Protein AF-A0A520DXA8-F1 (afdb_monomer)

Solvent-accessible surface area (backbone atoms only — not comparable to full-atom values): 19683 Å² total; per-residue (Å²): 113,74,93,71,62,55,68,47,57,61,62,32,32,69,47,35,51,77,38,30,90,77,49,73,47,80,42,74,51,46,38,84,68,45,47,78,49,44,43,82,36,46,42,43,76,88,37,52,49,44,26,46,75,37,59,48,99,88,68,49,76,76,53,58,47,79,86,42,48,39,71,46,90,67,12,62,47,56,45,50,64,72,65,63,76,82,80,92,38,73,40,75,35,61,49,68,70,49,48,47,25,39,77,72,62,74,22,80,41,34,31,26,36,34,64,89,50,78,44,69,84,44,56,77,70,36,79,38,80,19,64,36,51,48,41,52,26,58,81,68,77,45,80,67,60,54,71,63,46,42,66,74,38,31,30,40,35,32,40,83,64,64,67,68,32,56,46,55,42,42,74,73,36,36,32,78,47,79,35,73,64,90,57,79,91,66,31,62,74,19,30,30,40,38,34,23,62,90,58,72,52,52,72,66,56,56,68,55,24,76,50,39,43,37,37,28,32,59,28,60,44,79,94,30,46,59,52,68,62,30,42,72,61,49,30,45,38,32,51,29,82,77,67,54,94,55,38,61,58,49,34,44,48,49,51,48,41,30,74,63,70,65,36,30,60,76,32,78,58,51,53,72,39,77,76,82,88,62,82,83,34,30,38,35,39,44,29,25,53,58,54,91,67,52,67,58,57,52,50,50,50,35,57,75,62,71,47,56,75,77,44,75,48,77,44,62,51,92,68,32,29,45,33,43,36,30,23,52,76,70,74,64,93,54,56,66,60,53,63,61,64,42,84,59,52,58,42,72,49,69,38,77

Radius of gyration: 24.19 Å; Cα contacts (8 Å, |Δi|>4): 653; chains: 1; bounding box: 68×47×64 Å

Sequence (352 aa):
LKKKVSTSFSRNAEFFKKHADEVLIVSGGFKEFITPVVSQYHIKKENIYANTFVTTGDGKIIDYDHANPLSEEGGKVKLLQHLKLEGELFGIGDGYSDFQLRESGMINKFFAFTENIARESIVAKADHITPSFDEFLYVNDLPRAISYPKNRILCLVIGDVNPATTAILKNDGLSIRQKTSFEEKYVKDVGIIILADGEKLTKEQLKNAVKLKTIGYLGNAKNKIDFDLCTKQGIVVFDDPKNNPRNIDFIPKRVADFMNTGATYLSSNYPNLQLPKIDKSHRLIHIHKNVPGIMAKINTVFAKHDINIVGQFLMTNPEIGYAITDINAEYDKQLFKALKKIEHTIKFRVLY

Mean predicted aligned error: 4.94 Å

Nearest PDB structures (foldseek):
  1sc6-assembly1_D  TM=9.008E-01  e=1.199E-15  Escherichia coli
  1yba-assembly1_C  TM=9.001E-01  e=2.054E-15  Escherichia coli
  3kd3-assembly2_B  TM=8.552E-01  e=3.032E-08  Francisella tularensis subsp. tularensis
  3k5p-assembly1_A  TM=3.154E-01  e=8.892E-16  Brucella abortus 2308
  1sc6-assembly1_C  TM=3.126E-01  e=1.236E-14  Escherichia coli

Structure (mmCIF, N/CA/C/O backbone):
data_AF-A0A520DXA8-F1
#
_entry.id   AF-A0A520DXA8-F1
#
loop_
_atom_site.group_PDB
_atom_site.id
_atom_site.type_symbol
_atom_site.label_atom_id
_atom_site.label_alt_id
_atom_site.label_comp_id
_atom_site.label_asym_id
_atom_site.label_entity_id
_atom_site.label_seq_id
_atom_site.pdbx_PDB_ins_code
_atom_site.Cartn_x
_atom_site.Cartn_y
_atom_site.Cartn_z
_atom_site.occupancy
_atom_site.B_iso_or_equiv
_atom_site.auth_seq_id
_atom_site.auth_comp_id
_atom_site.auth_asym_id
_atom_site.auth_atom_id
_atom_site.pdbx_PDB_model_num
ATOM 1 N N . LEU A 1 1 ? 25.414 0.662 -6.797 1.00 68.50 1 LEU A N 1
ATOM 2 C CA . LEU A 1 1 ? 24.028 0.649 -7.330 1.00 68.50 1 LEU A CA 1
ATOM 3 C C . LEU A 1 1 ? 23.082 -0.296 -6.584 1.00 68.50 1 LEU A C 1
ATOM 5 O O . LEU A 1 1 ? 21.967 0.119 -6.324 1.00 68.50 1 LEU A O 1
ATOM 9 N N . LYS A 1 2 ? 23.505 -1.499 -6.158 1.00 69.25 2 LYS A N 1
ATOM 10 C CA . LYS A 1 2 ? 22.630 -2.493 -5.489 1.00 69.25 2 LYS A CA 1
ATOM 11 C C . LYS A 1 2 ? 21.755 -1.962 -4.335 1.00 69.25 2 LYS A C 1
ATOM 13 O O . LYS A 1 2 ? 20.601 -2.344 -4.238 1.00 69.25 2 LYS A O 1
ATOM 18 N N . LYS A 1 3 ? 22.263 -1.048 -3.497 1.00 74.44 3 LYS A N 1
ATOM 19 C CA . LYS A 1 3 ? 21.505 -0.440 -2.378 1.00 74.44 3 LYS A CA 1
ATOM 20 C C . LYS A 1 3 ? 20.541 0.692 -2.784 1.00 74.44 3 LYS A C 1
ATOM 22 O O . LYS A 1 3 ? 19.918 1.282 -1.914 1.00 74.44 3 LYS A O 1
ATOM 27 N N . LYS A 1 4 ? 20.474 1.047 -4.070 1.00 83.00 4 LYS A N 1
ATOM 28 C CA . LYS A 1 4 ? 19.665 2.160 -4.602 1.00 83.00 4 LYS A CA 1
ATOM 29 C C . LYS A 1 4 ? 18.492 1.684 -5.468 1.00 83.00 4 LYS A C 1
ATOM 31 O O . LYS A 1 4 ? 17.908 2.487 -6.185 1.00 83.00 4 LYS A O 1
ATOM 36 N N . VAL A 1 5 ? 18.181 0.388 -5.453 1.00 89.44 5 VAL A N 1
ATOM 37 C CA . VAL A 1 5 ? 17.002 -0.133 -6.152 1.00 89.44 5 VAL A CA 1
ATOM 38 C C . VAL A 1 5 ? 15.760 0.299 -5.384 1.00 89.44 5 VAL A C 1
ATOM 40 O O . VAL A 1 5 ? 15.726 0.195 -4.158 1.00 89.44 5 VAL A O 1
ATOM 43 N N . SER A 1 6 ? 14.750 0.770 -6.109 1.00 92.31 6 SER A N 1
ATOM 44 C CA . SER A 1 6 ? 13.460 1.140 -5.539 1.00 92.31 6 SER A CA 1
ATOM 45 C C . SER A 1 6 ? 12.872 0.012 -4.692 1.00 92.31 6 SER A C 1
ATOM 47 O O . SER A 1 6 ? 12.980 -1.180 -5.011 1.00 92.31 6 SER A O 1
ATOM 49 N N . THR A 1 7 ? 12.250 0.395 -3.584 1.00 92.25 7 THR A N 1
ATOM 50 C CA . THR A 1 7 ? 11.721 -0.538 -2.589 1.00 92.25 7 THR A CA 1
ATOM 51 C C . THR A 1 7 ? 10.556 -1.344 -3.147 1.00 92.25 7 THR A C 1
ATOM 53 O O . THR A 1 7 ? 10.488 -2.554 -2.924 1.00 92.25 7 THR A O 1
ATOM 56 N N . SER A 1 8 ? 9.677 -0.705 -3.925 1.00 94.62 8 SER A N 1
ATOM 57 C CA . SER A 1 8 ? 8.547 -1.379 -4.569 1.00 94.62 8 SER A CA 1
ATOM 58 C C . SER A 1 8 ? 9.001 -2.373 -5.641 1.00 94.62 8 SER A C 1
ATOM 60 O O . SER A 1 8 ? 8.464 -3.475 -5.716 1.00 94.62 8 SER A O 1
ATOM 62 N N . PHE A 1 9 ? 10.041 -2.035 -6.409 1.00 94.31 9 PHE A N 1
ATOM 63 C CA . PHE A 1 9 ? 10.654 -2.938 -7.382 1.00 94.31 9 PHE A CA 1
ATOM 64 C C . PHE A 1 9 ? 11.226 -4.164 -6.665 1.00 94.31 9 PHE A C 1
ATOM 66 O O . PHE A 1 9 ? 10.886 -5.298 -6.984 1.00 94.31 9 PHE A O 1
ATOM 73 N N . SER A 1 10 ? 12.020 -3.935 -5.614 1.00 93.62 10 SER A N 1
ATOM 74 C CA . SER A 1 10 ? 12.656 -5.018 -4.858 1.00 93.62 10 SER A CA 1
ATOM 75 C C . SER A 1 10 ? 11.645 -5.968 -4.216 1.00 93.62 10 SER A C 1
ATOM 77 O O . SER A 1 10 ? 11.838 -7.180 -4.222 1.00 93.62 10 SER A O 1
ATOM 79 N N . ARG A 1 11 ? 10.551 -5.424 -3.673 1.00 92.56 11 ARG A N 1
ATOM 80 C CA . ARG A 1 11 ? 9.489 -6.202 -3.026 1.00 92.56 11 ARG A CA 1
ATOM 81 C C . ARG A 1 11 ? 8.715 -7.088 -4.009 1.00 92.56 11 ARG A C 1
ATOM 83 O O . ARG A 1 11 ? 8.206 -8.124 -3.598 1.00 92.56 11 ARG A O 1
ATOM 90 N N . ASN A 1 12 ? 8.652 -6.720 -5.288 1.00 94.94 12 ASN A N 1
ATOM 91 C CA . ASN A 1 12 ? 7.945 -7.472 -6.329 1.00 94.94 12 ASN A CA 1
ATOM 92 C C . ASN A 1 12 ? 8.871 -8.421 -7.121 1.00 94.94 12 ASN A C 1
ATOM 94 O O . ASN A 1 12 ? 8.592 -8.736 -8.272 1.00 94.94 12 ASN A O 1
ATOM 98 N N . ALA A 1 13 ? 9.949 -8.932 -6.516 1.00 94.00 13 ALA A N 1
ATOM 99 C CA . ALA A 1 13 ? 10.870 -9.881 -7.159 1.00 94.00 13 ALA A CA 1
ATOM 100 C C . ALA A 1 13 ? 10.170 -11.115 -7.772 1.00 94.00 13 ALA A C 1
ATOM 102 O O . ALA A 1 13 ? 10.514 -11.546 -8.871 1.00 94.00 13 ALA A O 1
ATOM 103 N N . GLU A 1 14 ? 9.152 -11.660 -7.096 1.00 92.12 14 GLU A N 1
ATOM 104 C CA . GLU A 1 14 ? 8.382 -12.806 -7.602 1.00 92.12 14 GLU A CA 1
ATOM 105 C C . GLU A 1 14 ? 7.543 -12.471 -8.846 1.00 92.12 14 GLU A C 1
ATOM 107 O O . GLU A 1 14 ? 7.308 -13.355 -9.667 1.00 92.12 14 GLU A O 1
ATOM 112 N N . PHE A 1 15 ? 7.124 -11.211 -9.027 1.00 95.00 15 PHE A N 1
ATOM 113 C CA . PHE A 1 15 ? 6.479 -10.778 -10.271 1.00 95.00 15 PHE A CA 1
ATOM 114 C C . PHE A 1 15 ? 7.464 -10.909 -11.436 1.00 95.00 15 PHE A C 1
ATOM 116 O O . PHE A 1 15 ? 7.182 -11.600 -12.409 1.00 95.00 15 PHE A O 1
ATOM 123 N N . PHE A 1 16 ? 8.664 -10.343 -11.296 1.00 95.81 16 PHE A N 1
ATOM 124 C CA . PHE A 1 16 ? 9.694 -10.410 -12.336 1.00 95.81 16 PHE A CA 1
ATOM 125 C C . PHE A 1 16 ? 10.123 -11.839 -12.655 1.00 95.81 16 PHE A C 1
ATOM 127 O O . PHE A 1 16 ? 10.369 -12.164 -13.809 1.00 95.81 16 PHE A O 1
ATOM 134 N N . LYS A 1 17 ? 10.148 -12.719 -11.651 1.00 94.69 17 LYS A N 1
ATOM 135 C CA . LYS A 1 17 ? 10.413 -14.144 -11.852 1.00 94.69 17 LYS A CA 1
ATOM 136 C C . LYS A 1 17 ? 9.354 -14.832 -12.715 1.00 94.69 17 LYS A C 1
ATOM 138 O O . LYS A 1 17 ? 9.708 -15.645 -13.562 1.00 94.69 17 LYS A O 1
ATOM 143 N N . LYS A 1 18 ? 8.071 -14.536 -12.485 1.00 94.12 18 LYS A N 1
ATOM 144 C CA . LYS A 1 18 ? 6.950 -15.126 -13.237 1.00 94.12 18 LYS A CA 1
ATOM 145 C C . LYS A 1 18 ? 6.810 -14.541 -14.642 1.00 94.12 18 LYS A C 1
ATOM 147 O O . LYS A 1 18 ? 6.418 -15.265 -15.544 1.00 94.12 18 LYS A O 1
ATOM 152 N N . HIS A 1 19 ? 7.170 -13.272 -14.810 1.00 94.25 19 HIS A N 1
ATOM 153 C CA . HIS A 1 19 ? 7.062 -12.515 -16.059 1.00 94.25 19 HIS A CA 1
ATOM 154 C C . HIS A 1 19 ? 8.438 -12.258 -16.696 1.00 94.25 19 HIS A C 1
ATOM 156 O O . HIS A 1 19 ? 8.657 -11.238 -17.344 1.00 94.25 19 HIS A O 1
ATOM 162 N N . ALA A 1 20 ? 9.401 -13.162 -16.490 1.00 92.31 20 ALA A N 1
ATOM 163 C CA . ALA A 1 20 ? 10.795 -12.941 -16.881 1.00 92.31 20 ALA A CA 1
ATOM 164 C C . ALA A 1 20 ? 10.978 -12.750 -18.398 1.00 92.31 20 ALA A C 1
ATOM 166 O O . ALA A 1 20 ? 11.933 -12.099 -18.816 1.00 92.31 20 ALA A O 1
ATOM 167 N N . ASP A 1 21 ? 10.064 -13.305 -19.198 1.00 92.50 21 ASP A N 1
ATOM 168 C CA . ASP A 1 21 ? 10.011 -13.179 -20.660 1.00 92.50 21 ASP A CA 1
ATOM 169 C C . ASP A 1 21 ? 9.326 -11.894 -21.149 1.00 92.50 21 ASP A C 1
ATOM 171 O O . ASP A 1 21 ? 9.543 -11.475 -22.280 1.00 92.50 21 ASP A O 1
ATOM 175 N N . GLU A 1 22 ? 8.539 -11.242 -20.295 1.00 93.06 22 GLU A N 1
ATOM 176 C CA . GLU A 1 22 ? 7.716 -10.075 -20.645 1.00 93.06 22 GLU A CA 1
ATOM 177 C C . GLU A 1 22 ? 8.357 -8.752 -20.194 1.00 93.06 22 GLU A C 1
ATOM 179 O O . GLU A 1 22 ? 7.902 -7.670 -20.562 1.00 93.06 22 GLU A O 1
ATOM 184 N N . VAL A 1 23 ? 9.414 -8.815 -19.377 1.00 95.38 23 VAL A N 1
ATOM 185 C CA . VAL A 1 23 ? 10.054 -7.634 -18.789 1.00 95.38 23 VAL A CA 1
ATOM 186 C C . VAL A 1 23 ? 11.400 -7.356 -19.443 1.00 95.38 23 VAL A C 1
ATOM 188 O O . VAL A 1 23 ? 12.336 -8.150 -19.340 1.00 95.38 23 VAL A O 1
ATOM 191 N N . LEU A 1 24 ? 11.511 -6.168 -20.038 1.00 96.19 24 LEU A N 1
ATOM 192 C CA . LEU A 1 24 ? 12.734 -5.646 -20.641 1.00 96.19 24 LEU A CA 1
ATOM 193 C C . LEU A 1 24 ? 13.304 -4.493 -19.809 1.00 96.19 24 LEU A C 1
ATOM 195 O O . LEU A 1 24 ? 12.573 -3.622 -19.339 1.00 96.19 24 LEU A O 1
ATOM 199 N N . ILE A 1 25 ? 14.629 -4.453 -19.666 1.00 96.88 25 ILE A N 1
ATOM 200 C CA . ILE A 1 25 ? 15.351 -3.320 -19.082 1.00 96.88 25 ILE A CA 1
ATOM 201 C C . ILE A 1 25 ? 16.077 -2.593 -20.204 1.00 96.88 25 ILE A C 1
ATOM 203 O O . ILE A 1 25 ? 17.001 -3.143 -20.796 1.00 96.88 25 ILE A O 1
ATOM 207 N N . VAL A 1 26 ? 15.684 -1.347 -20.464 1.00 96.88 26 VAL A N 1
ATOM 208 C CA . VAL A 1 26 ? 16.279 -0.499 -21.504 1.00 96.88 26 VAL A CA 1
ATOM 209 C C . VAL A 1 26 ? 16.865 0.754 -20.863 1.00 96.88 26 VAL A C 1
ATOM 211 O O . VAL A 1 26 ? 16.148 1.550 -20.258 1.00 96.88 26 VAL A O 1
ATOM 214 N N . SER A 1 27 ? 18.177 0.953 -20.978 1.00 95.44 27 SER A N 1
ATOM 215 C CA . SER A 1 27 ? 18.875 2.036 -20.276 1.00 95.44 27 SER A CA 1
ATOM 216 C C . SER A 1 27 ? 20.017 2.625 -21.094 1.00 95.44 27 SER A C 1
ATOM 218 O O . SER A 1 27 ? 20.761 1.894 -21.725 1.00 95.44 27 SER A O 1
ATOM 220 N N . GLY A 1 28 ? 20.220 3.943 -21.007 1.00 93.50 28 GLY A N 1
ATOM 221 C CA . GLY A 1 28 ? 21.436 4.591 -21.526 1.00 93.50 28 GLY A CA 1
ATOM 222 C C . GLY A 1 28 ? 22.674 4.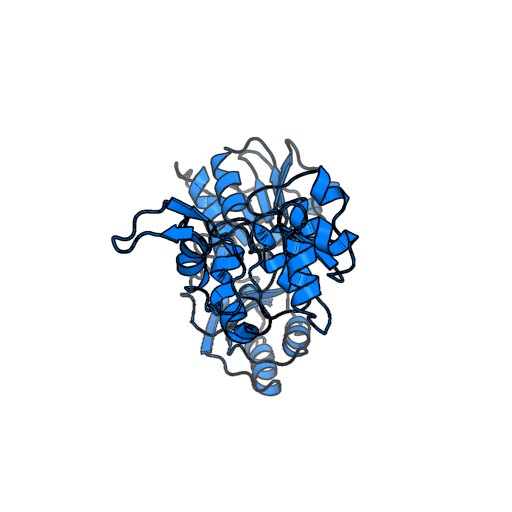383 -20.637 1.00 93.50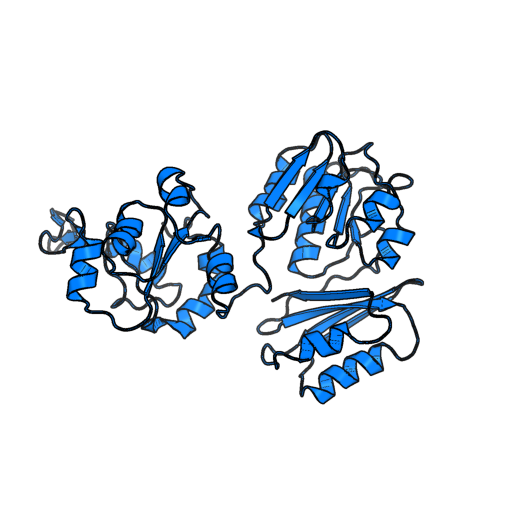 28 GLY A C 1
ATOM 223 O O . GLY A 1 28 ? 23.748 4.890 -20.943 1.00 93.50 28 GLY A O 1
ATOM 224 N N . GLY A 1 29 ? 22.537 3.682 -19.505 1.00 94.19 29 GLY A N 1
ATOM 225 C CA . GLY A 1 29 ? 23.668 3.283 -18.665 1.00 94.19 29 GLY A CA 1
ATOM 226 C C . GLY A 1 29 ? 24.452 2.105 -19.251 1.00 94.19 29 GLY A C 1
ATOM 227 O O . GLY A 1 29 ? 24.224 1.704 -20.386 1.00 94.19 29 GLY A O 1
ATOM 228 N N . PHE A 1 30 ? 25.349 1.521 -18.451 1.00 95.62 30 PHE A N 1
ATOM 229 C CA . PHE A 1 30 ? 26.218 0.418 -18.883 1.00 95.62 30 PHE A CA 1
ATOM 230 C C . PHE A 1 30 ? 25.774 -0.944 -18.339 1.00 95.62 30 PHE A C 1
ATOM 232 O O . PHE A 1 30 ? 25.434 -1.087 -17.155 1.00 95.62 30 PHE A O 1
ATOM 239 N N . LYS A 1 31 ? 25.804 -1.961 -19.201 1.00 95.25 31 LYS A N 1
ATOM 240 C CA . LYS A 1 31 ? 25.333 -3.324 -18.945 1.00 95.25 31 LYS A CA 1
ATOM 241 C C . LYS A 1 31 ? 26.097 -3.984 -17.800 1.00 95.25 31 LYS A C 1
ATOM 243 O O . LYS A 1 31 ? 25.486 -4.687 -16.995 1.00 95.25 31 LYS A O 1
ATOM 248 N N . GLU A 1 32 ? 27.384 -3.698 -17.661 1.00 93.69 32 GLU A N 1
ATOM 249 C CA . GLU A 1 32 ? 28.290 -4.177 -16.612 1.00 93.69 32 GLU A CA 1
ATOM 250 C C . GLU A 1 32 ? 27.859 -3.704 -15.219 1.00 93.69 32 GLU A C 1
ATOM 252 O O . GLU A 1 32 ? 28.030 -4.417 -14.230 1.00 93.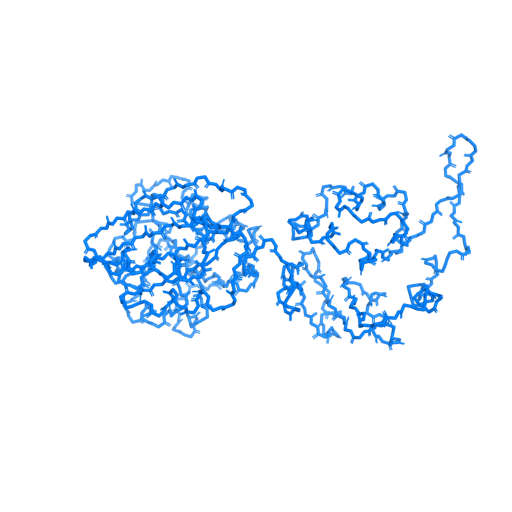69 32 GLU A O 1
ATOM 257 N N . PHE A 1 33 ? 27.237 -2.526 -15.131 1.00 93.38 33 PHE A N 1
ATOM 258 C CA . PHE A 1 33 ? 26.714 -1.989 -13.876 1.00 93.38 33 PHE A CA 1
ATOM 259 C C . PHE A 1 33 ? 25.265 -2.397 -13.608 1.00 93.38 33 PHE A C 1
ATOM 261 O O . PHE A 1 33 ? 24.888 -2.592 -12.450 1.00 93.38 33 PHE A O 1
ATOM 268 N N . ILE A 1 34 ? 24.452 -2.524 -14.658 1.00 94.50 34 ILE A N 1
ATOM 269 C CA . ILE A 1 34 ? 23.019 -2.824 -14.548 1.00 94.50 34 ILE A CA 1
ATOM 270 C C . ILE A 1 34 ? 22.791 -4.314 -14.297 1.00 94.50 34 ILE A C 1
ATOM 272 O O . ILE A 1 34 ? 22.045 -4.679 -13.388 1.00 94.50 34 ILE A O 1
ATOM 276 N N . THR A 1 35 ? 23.467 -5.185 -15.049 1.00 94.69 35 THR A N 1
ATOM 277 C CA . THR A 1 35 ? 23.244 -6.638 -15.009 1.00 94.69 35 THR A CA 1
ATOM 278 C C . THR A 1 35 ? 23.382 -7.215 -13.599 1.00 94.69 35 THR A C 1
ATOM 280 O O . THR A 1 35 ? 22.448 -7.889 -13.157 1.00 94.69 35 THR A O 1
ATOM 283 N N . PRO A 1 36 ? 24.442 -6.914 -12.817 1.00 93.81 36 PRO A N 1
ATOM 284 C CA . PRO A 1 36 ? 24.573 -7.437 -11.455 1.00 93.81 36 PRO A CA 1
ATOM 285 C C . PRO A 1 36 ? 23.505 -6.922 -10.479 1.00 93.81 36 PRO A C 1
ATOM 287 O O . PRO A 1 36 ? 23.363 -7.476 -9.389 1.00 93.81 36 PRO A O 1
ATOM 290 N N . VAL A 1 37 ? 22.809 -5.833 -10.822 1.00 93.31 37 VAL A N 1
ATOM 291 C CA . VAL A 1 37 ? 21.756 -5.224 -10.000 1.00 93.31 37 VAL A CA 1
ATOM 292 C C . VAL A 1 37 ? 20.397 -5.826 -10.319 1.00 93.31 37 VAL A C 1
ATOM 294 O O . VAL A 1 37 ? 19.647 -6.093 -9.390 1.00 93.31 37 VAL A O 1
ATOM 297 N N . VAL A 1 38 ? 20.066 -6.046 -11.593 1.00 93.12 38 VAL A N 1
ATOM 298 C CA . VAL A 1 38 ? 18.728 -6.531 -11.978 1.00 93.12 38 VAL A CA 1
ATOM 299 C C . VAL A 1 38 ? 18.625 -8.057 -12.021 1.00 93.12 38 VAL A C 1
ATOM 301 O O . VAL A 1 38 ? 17.550 -8.596 -11.781 1.00 93.12 38 VAL A O 1
ATOM 304 N N . SER A 1 39 ? 19.743 -8.769 -12.217 1.00 92.19 39 SER A N 1
ATOM 305 C CA . SER A 1 39 ? 19.748 -10.245 -12.270 1.00 92.19 39 SER A CA 1
ATOM 306 C C . SER A 1 39 ? 19.286 -10.892 -10.958 1.00 92.19 39 SER A C 1
ATOM 308 O O . SER A 1 39 ? 18.719 -11.979 -10.973 1.00 92.19 39 SER A O 1
ATOM 310 N N . GLN A 1 40 ? 19.490 -10.225 -9.814 1.00 92.19 40 GLN A N 1
ATOM 311 C CA . GLN A 1 40 ? 19.001 -10.710 -8.512 1.00 92.19 40 GLN A CA 1
ATOM 312 C C . GLN A 1 40 ? 17.463 -10.718 -8.412 1.00 92.19 40 GLN A C 1
ATOM 314 O O . GLN A 1 40 ? 16.920 -11.345 -7.512 1.00 92.19 40 GLN A O 1
ATOM 319 N N . TYR A 1 41 ? 16.773 -10.037 -9.333 1.00 93.38 41 TYR A N 1
ATOM 320 C CA . TYR A 1 41 ? 15.315 -10.010 -9.451 1.00 93.38 41 TYR A CA 1
ATOM 321 C C . TYR A 1 41 ? 14.827 -10.845 -10.639 1.00 93.38 41 TYR A C 1
ATOM 323 O O . TYR A 1 41 ? 13.757 -10.587 -11.171 1.00 93.38 41 TYR A O 1
ATOM 331 N N . HIS A 1 42 ? 15.616 -11.833 -11.074 1.00 94.12 42 HIS A N 1
ATOM 332 C CA . HIS A 1 42 ? 15.244 -12.796 -12.118 1.00 94.12 42 HIS A CA 1
ATOM 333 C C . HIS A 1 42 ? 15.018 -12.207 -13.521 1.00 94.12 42 HIS A C 1
ATOM 335 O O . HIS A 1 42 ? 14.502 -12.898 -14.396 1.00 94.12 42 HIS A O 1
ATOM 341 N N . ILE A 1 43 ? 15.466 -10.972 -13.770 1.00 95.19 43 ILE A N 1
ATOM 342 C CA . ILE A 1 43 ? 15.511 -10.406 -15.121 1.00 95.19 43 ILE A CA 1
ATOM 343 C C . ILE A 1 43 ? 16.583 -11.136 -15.936 1.00 95.19 43 ILE A C 1
ATOM 345 O O . ILE A 1 43 ? 17.749 -11.197 -15.530 1.00 95.19 43 ILE A O 1
ATOM 349 N N . LYS A 1 44 ? 16.185 -11.676 -17.090 1.00 95.31 44 LYS A N 1
ATOM 350 C CA . LYS A 1 44 ? 17.061 -12.409 -18.010 1.00 95.31 44 LYS A CA 1
ATOM 351 C C . LYS A 1 44 ? 18.117 -11.490 -18.626 1.00 95.31 44 LYS A C 1
ATOM 353 O O . LYS A 1 44 ? 17.831 -10.335 -18.929 1.00 95.31 44 LYS A O 1
ATOM 358 N N . LYS A 1 45 ? 19.344 -11.982 -18.832 1.00 95.12 45 LYS A N 1
ATOM 359 C CA . LYS A 1 45 ? 20.465 -11.155 -19.335 1.00 95.12 45 LYS A CA 1
ATOM 360 C C . LYS A 1 45 ? 20.246 -10.682 -20.774 1.00 95.12 45 LYS A C 1
ATOM 362 O O . LYS A 1 45 ? 20.722 -9.609 -21.152 1.00 95.12 45 LYS A O 1
ATOM 367 N N . GLU A 1 46 ? 19.552 -11.496 -21.555 1.00 94.88 46 GLU A N 1
ATOM 368 C CA . GLU A 1 46 ? 19.090 -11.228 -22.912 1.00 94.88 46 GLU A CA 1
ATOM 369 C C . GLU A 1 46 ? 18.054 -10.095 -22.964 1.00 94.88 46 GLU A C 1
ATOM 371 O O . GLU A 1 46 ? 18.048 -9.336 -23.926 1.00 94.88 46 GLU A O 1
ATOM 376 N N . ASN A 1 47 ? 17.296 -9.883 -21.884 1.00 95.81 47 ASN A N 1
ATOM 377 C CA . ASN A 1 47 ? 16.287 -8.824 -21.774 1.00 95.81 47 ASN A CA 1
ATOM 378 C C . ASN A 1 47 ? 16.856 -7.507 -21.212 1.00 95.81 47 ASN A C 1
ATOM 380 O O . ASN A 1 47 ? 16.110 -6.573 -20.912 1.00 95.81 47 ASN A O 1
ATOM 384 N N . ILE A 1 48 ? 18.181 -7.420 -21.041 1.00 96.75 48 ILE A N 1
ATOM 385 C CA . ILE A 1 48 ? 18.880 -6.221 -20.567 1.00 96.75 48 ILE A CA 1
ATOM 386 C C . ILE A 1 48 ? 19.600 -5.565 -21.743 1.00 96.75 48 ILE A C 1
ATOM 388 O O . ILE A 1 48 ? 20.655 -6.033 -22.192 1.00 96.75 48 ILE A O 1
ATOM 392 N N . TYR A 1 49 ? 19.060 -4.431 -22.173 1.00 97.25 49 TYR A N 1
ATOM 393 C CA . TYR A 1 49 ? 19.602 -3.573 -23.215 1.00 97.25 49 TYR A CA 1
ATOM 394 C C . TYR A 1 49 ? 20.201 -2.312 -22.590 1.00 97.25 49 TYR A C 1
ATOM 396 O O . TYR A 1 49 ? 19.509 -1.499 -21.970 1.00 97.25 49 TYR A O 1
ATOM 404 N N . ALA A 1 50 ? 21.515 -2.174 -22.730 1.00 97.31 50 ALA A N 1
ATOM 405 C CA . ALA A 1 50 ? 22.283 -1.044 -22.227 1.00 97.31 50 ALA A CA 1
ATOM 406 C C . ALA A 1 50 ? 23.573 -0.879 -23.043 1.00 97.31 50 ALA A C 1
ATOM 408 O O . ALA A 1 50 ? 23.935 -1.784 -23.801 1.00 97.31 50 ALA A O 1
ATOM 409 N N . ASN A 1 51 ? 24.274 0.241 -22.863 1.00 97.19 51 ASN A N 1
ATOM 410 C CA . ASN A 1 51 ? 25.613 0.441 -23.422 1.00 97.19 51 ASN A CA 1
ATOM 411 C C . ASN A 1 51 ? 26.599 -0.583 -22.841 1.00 97.19 51 ASN A C 1
ATOM 413 O O . ASN A 1 51 ? 26.374 -1.120 -21.759 1.00 97.19 51 ASN A O 1
ATOM 417 N N . THR A 1 52 ? 27.678 -0.886 -23.557 1.00 95.81 52 THR A N 1
ATOM 418 C CA . THR A 1 52 ? 28.702 -1.862 -23.134 1.00 95.81 52 THR A CA 1
ATOM 419 C C . THR A 1 52 ? 30.081 -1.234 -23.305 1.00 95.81 52 THR A C 1
ATOM 421 O O . THR A 1 52 ? 30.289 -0.459 -24.240 1.00 95.81 52 THR A O 1
ATOM 424 N N . PHE A 1 53 ? 31.005 -1.520 -22.390 1.00 96.00 53 PHE A N 1
ATOM 425 C CA . PHE A 1 53 ? 32.377 -1.029 -22.479 1.00 96.00 53 PHE A CA 1
ATOM 426 C C . PHE A 1 53 ? 33.205 -1.857 -23.464 1.00 96.00 53 PHE A C 1
ATOM 428 O O . PHE A 1 53 ? 33.051 -3.071 -23.573 1.00 96.00 53 PHE A O 1
ATOM 435 N N . VAL A 1 54 ? 34.155 -1.200 -24.124 1.00 94.44 54 VAL A N 1
ATOM 436 C CA . VAL A 1 54 ? 35.254 -1.861 -24.828 1.00 94.44 54 VAL A CA 1
ATOM 437 C C . VAL A 1 54 ? 36.427 -1.953 -23.860 1.00 94.44 54 VAL A C 1
ATOM 439 O O . VAL A 1 54 ? 36.897 -0.939 -23.332 1.00 94.44 54 VAL A O 1
ATOM 442 N N . THR A 1 55 ? 36.897 -3.174 -23.613 1.00 92.94 55 THR A N 1
ATOM 443 C CA . THR A 1 55 ? 38.001 -3.447 -22.687 1.00 92.94 55 THR A CA 1
ATOM 444 C C . THR A 1 55 ? 39.194 -4.068 -23.396 1.00 92.94 55 THR A C 1
ATOM 446 O O . THR A 1 55 ? 39.041 -4.851 -24.331 1.00 92.94 55 THR A O 1
ATOM 449 N N . THR A 1 56 ? 40.391 -3.781 -22.903 1.00 92.06 56 THR A N 1
ATOM 450 C CA . THR A 1 56 ? 41.609 -4.522 -23.252 1.00 92.06 56 THR A CA 1
ATOM 451 C C . THR A 1 56 ? 41.612 -5.914 -22.605 1.00 92.06 56 THR A C 1
ATOM 453 O O . THR A 1 56 ? 40.810 -6.204 -21.717 1.00 92.06 56 THR A O 1
ATOM 456 N N . GLY A 1 57 ? 42.519 -6.800 -23.038 1.00 87.19 57 GLY A N 1
ATOM 457 C CA . GLY A 1 57 ? 42.602 -8.184 -22.537 1.00 87.19 57 GLY A CA 1
ATOM 458 C C . GLY A 1 57 ? 42.905 -8.322 -21.035 1.00 87.19 57 GLY A C 1
ATOM 459 O O . GLY A 1 57 ? 42.626 -9.364 -20.453 1.00 87.19 57 GLY A O 1
ATOM 460 N N . ASP A 1 58 ? 43.428 -7.272 -20.398 1.00 89.75 58 ASP A N 1
ATOM 461 C CA . ASP A 1 58 ? 43.654 -7.152 -18.950 1.00 89.75 58 ASP A CA 1
ATOM 462 C C . ASP A 1 58 ? 42.465 -6.517 -18.192 1.00 89.75 58 ASP A C 1
ATOM 464 O O . ASP A 1 58 ? 42.545 -6.291 -16.986 1.00 89.75 58 ASP A O 1
ATOM 468 N N . GLY A 1 59 ? 41.348 -6.241 -18.875 1.00 87.31 59 GLY A N 1
ATOM 469 C CA . GLY A 1 59 ? 40.108 -5.740 -18.274 1.00 87.31 59 GLY A CA 1
ATOM 470 C C . GLY A 1 59 ? 40.039 -4.222 -18.082 1.00 87.31 59 GLY A C 1
ATOM 471 O O . GLY A 1 59 ? 39.098 -3.733 -17.452 1.00 87.31 59 GLY A O 1
ATOM 472 N N . LYS A 1 60 ? 40.996 -3.449 -18.616 1.00 92.44 60 LYS A N 1
ATOM 473 C CA . LYS A 1 60 ? 40.948 -1.981 -18.570 1.00 92.44 60 LYS A CA 1
ATOM 474 C C . LYS A 1 60 ? 39.945 -1.445 -19.595 1.00 92.44 60 LYS A C 1
ATOM 476 O O . LYS A 1 60 ? 39.992 -1.798 -20.770 1.00 92.44 60 LYS A O 1
ATOM 481 N N . ILE A 1 61 ? 39.047 -0.566 -19.150 1.00 94.81 61 ILE A N 1
ATOM 482 C CA . ILE A 1 61 ? 38.084 0.128 -20.017 1.00 94.81 61 ILE A CA 1
ATOM 483 C C . ILE A 1 61 ? 38.838 1.156 -20.865 1.00 94.81 61 ILE A C 1
ATOM 485 O O . ILE A 1 61 ? 39.545 2.003 -20.312 1.00 94.81 61 ILE A O 1
ATOM 489 N N . ILE A 1 62 ? 38.686 1.078 -22.186 1.00 95.31 62 ILE A N 1
ATOM 490 C CA . ILE A 1 62 ? 39.334 1.989 -23.141 1.00 95.31 62 ILE A CA 1
ATOM 491 C C . ILE A 1 62 ? 38.344 2.782 -23.992 1.00 95.31 62 ILE A C 1
ATOM 493 O O . ILE A 1 62 ? 38.693 3.871 -24.434 1.00 95.31 62 ILE A O 1
ATOM 497 N N . ASP A 1 63 ? 37.129 2.271 -24.192 1.00 95.94 63 ASP A N 1
ATOM 498 C CA . ASP A 1 63 ? 36.065 2.945 -24.944 1.00 95.94 63 ASP A CA 1
ATOM 499 C C . ASP A 1 63 ? 34.692 2.327 -24.593 1.00 95.94 63 ASP A C 1
ATOM 501 O O . ASP A 1 63 ? 34.575 1.548 -23.639 1.00 95.94 63 ASP A O 1
ATOM 505 N N . TYR A 1 64 ? 33.652 2.644 -25.358 1.00 94.62 64 TYR A N 1
ATOM 506 C CA . TYR A 1 64 ? 32.348 1.984 -25.348 1.00 94.62 64 TYR A CA 1
ATOM 507 C C . TYR A 1 64 ? 31.896 1.612 -26.766 1.00 94.62 64 TYR A C 1
ATOM 509 O O . TYR A 1 64 ? 32.458 2.067 -27.757 1.00 94.62 64 TYR A O 1
ATOM 517 N N . ASP A 1 65 ? 30.903 0.731 -26.867 1.00 94.31 65 ASP A N 1
ATOM 518 C CA . ASP A 1 65 ? 30.364 0.286 -28.154 1.00 94.31 65 ASP A CA 1
ATOM 519 C C . ASP A 1 65 ? 29.534 1.391 -28.831 1.00 94.31 65 ASP A C 1
ATOM 521 O O . ASP A 1 65 ? 28.368 1.598 -28.492 1.00 94.31 65 ASP A O 1
ATOM 525 N N . HIS A 1 66 ? 30.141 2.084 -29.800 1.00 94.12 66 HIS A N 1
ATOM 526 C CA . HIS A 1 66 ? 29.503 3.142 -30.596 1.00 94.12 66 HIS A CA 1
ATOM 527 C C . HIS A 1 66 ? 28.456 2.625 -31.591 1.00 94.12 66 HIS A C 1
ATOM 529 O O . HIS A 1 66 ? 27.685 3.421 -32.115 1.00 94.12 66 HIS A O 1
ATOM 535 N N . ALA A 1 67 ? 28.411 1.317 -31.880 1.00 93.56 67 ALA A N 1
ATOM 536 C CA . ALA A 1 67 ? 27.382 0.745 -32.753 1.00 93.56 67 ALA A CA 1
ATOM 537 C C . ALA A 1 67 ? 26.062 0.480 -32.008 1.00 93.56 67 ALA A C 1
ATOM 539 O O . ALA A 1 67 ? 25.037 0.184 -32.630 1.00 93.56 67 ALA A O 1
ATOM 540 N N . ASN A 1 68 ? 26.069 0.576 -30.677 1.00 94.50 68 ASN A N 1
ATOM 541 C CA . ASN A 1 68 ? 24.883 0.381 -29.866 1.00 94.50 68 ASN A CA 1
ATOM 542 C C . ASN A 1 68 ? 23.944 1.588 -30.008 1.00 94.50 68 ASN A C 1
ATOM 544 O O . ASN A 1 68 ? 24.326 2.694 -29.641 1.00 94.50 68 ASN A O 1
ATOM 548 N N . PRO A 1 69 ? 22.679 1.419 -30.436 1.00 94.56 69 PRO A N 1
ATOM 549 C CA . PRO A 1 69 ? 21.768 2.552 -30.588 1.00 94.56 69 PRO A CA 1
ATOM 550 C C . PRO A 1 69 ? 21.594 3.354 -29.291 1.00 94.56 69 PRO A C 1
ATOM 552 O O . PRO A 1 69 ? 21.328 4.549 -29.349 1.00 94.56 69 PRO A O 1
ATOM 555 N N . LEU A 1 70 ? 21.762 2.730 -28.118 1.00 95.94 70 LEU A N 1
ATOM 556 C CA . LEU A 1 70 ? 21.635 3.377 -26.810 1.00 95.94 70 LEU A CA 1
ATOM 557 C C . LEU A 1 70 ? 22.778 4.351 -26.468 1.00 95.94 70 LEU A C 1
ATOM 559 O O . LEU A 1 70 ? 22.670 5.046 -25.451 1.00 95.94 70 LEU A O 1
ATOM 563 N N . SER A 1 71 ? 23.841 4.428 -27.276 1.00 93.62 71 SER A N 1
ATOM 564 C CA . SER A 1 71 ? 24.894 5.440 -27.130 1.00 93.62 71 SER A CA 1
ATOM 565 C C . SER A 1 71 ? 24.537 6.768 -27.802 1.00 93.62 71 SER A C 1
ATOM 567 O O . SER A 1 71 ? 25.239 7.758 -27.611 1.00 93.62 71 SER A O 1
ATOM 569 N N . GLU A 1 72 ? 23.439 6.812 -28.559 1.00 92.31 72 GLU A N 1
ATOM 570 C CA . GLU A 1 72 ? 22.995 7.981 -29.317 1.00 92.31 72 GLU A CA 1
ATOM 571 C C . GLU A 1 72 ? 21.700 8.598 -28.761 1.00 92.31 72 GLU A C 1
ATOM 573 O O . GLU A 1 72 ? 20.916 7.974 -28.034 1.00 92.31 72 GLU A O 1
ATOM 578 N N . GLU A 1 73 ? 21.425 9.844 -29.156 1.00 91.31 73 GLU A N 1
ATOM 579 C CA . GLU A 1 73 ? 20.141 10.488 -28.885 1.00 91.31 73 GLU A CA 1
ATOM 580 C C . GLU A 1 73 ? 18.986 9.724 -29.558 1.00 91.31 73 GLU A C 1
ATOM 582 O O . GLU A 1 73 ? 19.083 9.254 -30.694 1.00 91.31 73 GLU A O 1
ATOM 587 N N . GLY A 1 74 ? 17.876 9.556 -28.832 1.00 93.19 74 GLY A N 1
ATOM 588 C CA . GLY A 1 74 ? 16.746 8.744 -29.293 1.00 93.19 74 GLY A CA 1
ATOM 589 C C . GLY A 1 74 ? 17.037 7.238 -29.335 1.00 93.19 74 GLY A C 1
ATOM 590 O O . GLY A 1 74 ? 16.219 6.470 -29.841 1.00 93.19 74 GLY A O 1
ATOM 591 N N . GLY A 1 75 ? 18.163 6.789 -28.772 1.00 95.50 75 GLY A N 1
ATOM 592 C CA . GLY A 1 75 ? 18.616 5.402 -28.829 1.00 95.50 75 GLY A CA 1
ATOM 593 C C . GLY A 1 75 ? 17.606 4.354 -28.373 1.00 95.50 75 GLY A C 1
ATOM 594 O O . GLY A 1 75 ? 17.519 3.278 -28.962 1.00 95.50 75 GLY A O 1
ATOM 595 N N . LYS A 1 76 ? 16.779 4.674 -27.368 1.00 96.56 76 LYS A N 1
ATOM 596 C CA . LYS A 1 76 ? 15.706 3.778 -26.904 1.00 96.56 76 LYS A CA 1
ATOM 597 C C . LYS A 1 76 ? 14.663 3.530 -27.995 1.00 96.56 76 LYS A C 1
ATOM 599 O O . LYS A 1 76 ? 14.244 2.394 -28.182 1.00 96.56 76 LYS A O 1
ATOM 604 N N . VAL A 1 77 ? 14.279 4.574 -28.732 1.00 96.50 77 VAL A N 1
ATOM 605 C CA . VAL A 1 77 ? 13.321 4.472 -29.843 1.00 96.50 77 VAL A CA 1
ATOM 606 C C . VAL A 1 77 ? 13.917 3.616 -30.958 1.00 96.50 77 VAL A C 1
ATOM 608 O O . VAL A 1 77 ? 13.284 2.651 -31.378 1.00 96.50 77 VAL A O 1
ATOM 611 N N . LYS A 1 78 ? 15.159 3.908 -31.373 1.00 96.06 78 LYS A N 1
ATOM 612 C CA . LYS A 1 78 ? 15.874 3.138 -32.407 1.00 96.06 78 LYS A CA 1
ATOM 613 C C . LYS A 1 78 ? 15.989 1.658 -32.036 1.00 96.06 78 LYS A C 1
ATOM 615 O O . LYS A 1 78 ? 15.732 0.784 -32.858 1.00 96.06 78 LYS A O 1
ATOM 620 N N . LEU A 1 79 ? 16.330 1.371 -30.779 1.00 96.06 79 LEU A N 1
ATOM 621 C CA . LEU A 1 79 ? 16.391 0.005 -30.272 1.00 96.06 79 LEU A CA 1
ATOM 622 C C . LEU A 1 79 ? 15.033 -0.698 -30.387 1.00 96.06 79 LEU A C 1
ATOM 624 O O . LEU A 1 79 ? 14.968 -1.792 -30.941 1.00 96.06 79 LEU A O 1
ATOM 628 N N . LEU A 1 80 ? 13.955 -0.095 -29.875 1.00 95.44 80 LEU A N 1
ATOM 629 C CA . LEU A 1 80 ? 12.632 -0.728 -29.893 1.00 95.44 80 LEU A CA 1
ATOM 630 C C . LEU A 1 80 ? 12.124 -0.960 -31.326 1.00 95.44 80 LEU A C 1
ATOM 632 O O . LEU A 1 80 ? 11.528 -2.003 -31.592 1.00 95.44 80 LEU A O 1
ATOM 636 N N . GLN A 1 81 ? 12.436 -0.057 -32.262 1.00 94.06 81 GLN A N 1
ATOM 637 C CA . GLN A 1 81 ? 12.154 -0.245 -33.690 1.00 94.06 81 GLN A CA 1
ATOM 638 C C . GLN A 1 81 ? 12.849 -1.489 -34.264 1.00 94.06 81 GLN A C 1
ATOM 640 O O . GLN A 1 81 ? 12.247 -2.221 -35.049 1.00 94.06 81 GLN A O 1
ATOM 645 N N . HIS A 1 82 ? 14.098 -1.753 -33.868 1.00 93.50 82 HIS A N 1
ATOM 646 C CA . HIS A 1 82 ? 14.833 -2.944 -34.300 1.00 93.50 82 HIS A CA 1
ATOM 647 C C . HIS A 1 82 ? 14.309 -4.232 -33.662 1.00 93.50 82 HIS A C 1
ATOM 649 O O . HIS A 1 82 ? 14.277 -5.264 -34.329 1.00 93.50 82 HIS A O 1
ATOM 655 N N . LEU A 1 83 ? 13.890 -4.177 -32.394 1.00 93.19 83 LEU A N 1
ATOM 656 C CA . LEU A 1 83 ? 13.375 -5.345 -31.678 1.00 93.19 83 LEU A CA 1
ATOM 657 C C . LEU A 1 83 ? 12.023 -5.827 -32.214 1.00 93.19 83 LEU A C 1
ATOM 659 O O . LEU A 1 83 ? 11.719 -7.005 -32.051 1.00 93.19 83 LEU A O 1
ATOM 663 N N . LYS A 1 84 ? 11.235 -4.944 -32.852 1.00 90.50 84 LYS A N 1
ATOM 664 C CA . LYS A 1 84 ? 9.916 -5.265 -33.432 1.00 90.50 84 LYS A CA 1
ATOM 665 C C . LYS A 1 84 ? 9.029 -6.044 -32.455 1.00 90.50 84 LYS A C 1
ATOM 667 O O . LYS A 1 84 ? 8.462 -7.077 -32.795 1.00 90.50 84 LYS A O 1
ATOM 672 N N . LEU A 1 85 ? 8.967 -5.553 -31.222 1.00 92.25 85 LEU A N 1
ATOM 673 C CA . LEU A 1 85 ? 8.189 -6.180 -30.163 1.00 92.25 85 LEU A CA 1
ATOM 674 C C . LEU A 1 85 ? 6.700 -6.167 -30.530 1.00 92.25 85 LEU A C 1
ATOM 676 O O . LEU A 1 85 ? 6.175 -5.150 -30.984 1.00 92.25 85 LEU A O 1
ATOM 680 N N . GLU A 1 86 ? 6.031 -7.295 -30.318 1.00 89.12 86 GLU A N 1
ATOM 681 C CA . GLU A 1 86 ? 4.596 -7.449 -30.549 1.00 89.12 86 GLU A CA 1
ATOM 682 C C . GLU A 1 86 ? 3.816 -7.348 -29.229 1.00 89.12 86 GLU A C 1
ATOM 684 O O . GLU A 1 86 ? 4.335 -7.663 -28.158 1.00 89.12 86 GLU A O 1
ATOM 689 N N . GLY A 1 87 ? 2.547 -6.938 -29.310 1.00 90.25 87 GLY A N 1
ATOM 690 C CA . GLY A 1 87 ? 1.640 -6.846 -28.162 1.00 90.25 87 GLY A CA 1
ATOM 691 C C . GLY A 1 87 ? 1.476 -5.436 -27.587 1.00 90.25 87 GLY A C 1
ATOM 692 O O . GLY A 1 87 ? 1.867 -4.442 -28.197 1.00 90.25 87 GLY A O 1
ATOM 693 N N . GLU A 1 88 ? 0.828 -5.348 -26.422 1.00 93.50 88 GLU A N 1
ATOM 694 C CA . GLU A 1 88 ? 0.645 -4.085 -25.700 1.00 93.50 88 GLU A CA 1
ATOM 695 C C . GLU A 1 88 ? 1.890 -3.794 -24.850 1.00 93.50 88 GLU A C 1
ATOM 697 O O . GLU A 1 88 ? 2.200 -4.514 -23.903 1.00 93.50 88 GLU A O 1
ATOM 702 N N . LEU A 1 89 ? 2.617 -2.734 -25.197 1.00 95.94 89 LEU A N 1
ATOM 703 C CA . LEU A 1 89 ? 3.875 -2.358 -24.565 1.00 95.94 89 LEU A CA 1
ATOM 704 C C . LEU A 1 89 ? 3.663 -1.185 -23.610 1.00 95.94 89 LEU A C 1
ATOM 706 O O . LEU A 1 89 ? 3.173 -0.118 -23.994 1.00 95.94 89 LEU A O 1
ATOM 710 N N . PHE A 1 90 ? 4.083 -1.361 -22.358 1.00 97.44 90 PHE A N 1
ATOM 711 C CA . PHE A 1 90 ? 4.056 -0.319 -21.335 1.00 97.44 90 PHE A CA 1
ATOM 712 C C . PHE A 1 90 ? 5.470 0.146 -21.006 1.00 97.44 90 PHE A C 1
ATOM 714 O O . PHE A 1 90 ? 6.314 -0.639 -20.581 1.00 97.44 90 PHE A O 1
ATOM 721 N N . GLY A 1 91 ? 5.723 1.444 -21.170 1.00 97.12 91 GLY A N 1
ATOM 722 C CA . GLY A 1 91 ? 6.974 2.060 -20.736 1.00 97.12 91 GLY A CA 1
ATOM 723 C C . GLY A 1 91 ? 6.855 2.595 -19.319 1.00 97.12 91 GLY A C 1
ATOM 724 O O . GLY A 1 91 ? 5.908 3.313 -19.001 1.00 97.12 91 GLY A O 1
ATOM 725 N N . ILE A 1 92 ? 7.836 2.277 -18.480 1.00 97.62 92 ILE A N 1
ATOM 726 C CA . ILE A 1 92 ? 7.940 2.769 -17.105 1.00 97.62 92 ILE A CA 1
ATOM 727 C C . ILE A 1 92 ? 9.289 3.471 -16.965 1.00 97.62 92 ILE A C 1
ATOM 729 O O . ILE A 1 92 ? 10.327 2.846 -17.173 1.00 97.62 92 ILE A O 1
ATOM 733 N N . GLY A 1 93 ? 9.289 4.752 -16.602 1.00 96.31 93 GLY A N 1
ATOM 734 C CA . GLY A 1 93 ? 10.530 5.517 -16.457 1.00 96.31 93 GLY A CA 1
ATOM 735 C C . GLY A 1 93 ? 10.323 6.911 -15.879 1.00 96.31 93 GLY A C 1
ATOM 736 O O . GLY A 1 93 ? 9.193 7.377 -15.752 1.00 96.31 93 GLY A O 1
ATOM 737 N N . ASP A 1 94 ? 11.410 7.574 -15.493 1.00 94.69 94 ASP A N 1
ATOM 738 C CA . ASP A 1 94 ? 11.389 8.914 -14.886 1.00 94.69 94 ASP A CA 1
ATOM 739 C C . ASP A 1 94 ? 11.863 10.021 -15.843 1.00 94.69 94 ASP A C 1
ATOM 741 O O . ASP A 1 94 ? 11.760 11.208 -15.519 1.00 94.69 94 ASP A O 1
ATOM 745 N N . GLY A 1 95 ? 12.432 9.650 -16.994 1.00 94.06 95 GLY A N 1
ATOM 746 C CA . GLY A 1 95 ? 13.132 10.553 -17.896 1.00 94.06 95 GLY A CA 1
ATOM 747 C C . GLY A 1 95 ? 12.368 10.897 -19.172 1.00 94.06 95 GLY A C 1
ATOM 748 O O . GLY A 1 95 ? 11.419 10.230 -19.581 1.00 94.06 95 GLY A O 1
ATOM 749 N N . TYR A 1 96 ? 12.848 11.939 -19.857 1.00 93.88 96 TYR A N 1
ATOM 750 C CA . TYR A 1 96 ? 12.320 12.318 -21.169 1.00 93.88 96 TYR A CA 1
ATOM 751 C C . TYR A 1 96 ? 12.579 11.239 -22.227 1.00 93.88 96 TYR A C 1
ATOM 753 O O . TYR A 1 96 ? 11.701 10.975 -23.038 1.00 93.88 96 TYR A O 1
ATOM 761 N N . SER A 1 97 ? 13.726 10.551 -22.177 1.00 93.44 97 SER A N 1
ATOM 762 C CA . SER A 1 97 ? 14.028 9.467 -23.123 1.00 93.44 97 SER A CA 1
ATOM 763 C C . SER A 1 97 ? 13.088 8.267 -23.003 1.00 93.44 97 SER A C 1
ATOM 765 O O . SER A 1 97 ? 12.892 7.552 -23.980 1.00 93.44 97 SER A O 1
ATOM 767 N N . ASP A 1 98 ? 12.487 8.047 -21.830 1.00 95.62 98 ASP A N 1
ATOM 768 C CA . ASP A 1 98 ? 11.436 7.042 -21.646 1.00 95.62 98 ASP A CA 1
ATOM 769 C C . ASP A 1 98 ? 10.115 7.518 -22.259 1.00 95.62 98 ASP A C 1
ATOM 771 O O . ASP A 1 98 ? 9.465 6.778 -22.992 1.00 95.62 98 ASP A O 1
ATOM 775 N N . PHE A 1 99 ? 9.752 8.784 -22.026 1.00 96.56 99 PHE A N 1
ATOM 776 C CA . PHE A 1 99 ? 8.571 9.399 -22.633 1.00 96.56 99 PHE A CA 1
ATOM 777 C C . PHE A 1 99 ? 8.656 9.455 -24.171 1.00 96.56 99 PHE A C 1
ATOM 779 O O . PHE A 1 99 ? 7.645 9.269 -24.844 1.00 96.56 99 PHE A O 1
ATOM 786 N N . GLN A 1 100 ? 9.849 9.622 -24.752 1.00 96.25 100 GLN A N 1
ATOM 787 C CA . GLN A 1 100 ? 10.054 9.583 -26.208 1.00 96.25 100 GLN A CA 1
ATOM 788 C C . GLN A 1 100 ? 9.580 8.265 -26.846 1.00 96.25 100 GLN A C 1
ATOM 790 O O . GLN A 1 100 ? 9.155 8.257 -28.002 1.00 96.25 100 GLN A O 1
ATOM 795 N N . LEU A 1 101 ? 9.587 7.148 -26.108 1.00 96.62 101 LEU A N 1
ATOM 796 C CA . LEU A 1 101 ? 9.015 5.887 -26.591 1.00 96.62 101 LEU A CA 1
ATOM 797 C C . LEU A 1 101 ? 7.505 6.010 -26.832 1.00 96.62 101 LEU A C 1
ATOM 799 O O . LEU A 1 101 ? 6.975 5.447 -27.786 1.00 96.62 101 LEU A O 1
ATOM 803 N N . ARG A 1 102 ? 6.805 6.761 -25.976 1.00 96.81 102 ARG A N 1
ATOM 804 C CA . ARG A 1 102 ? 5.364 7.002 -26.098 1.00 96.81 102 ARG A CA 1
ATOM 805 C C . ARG A 1 102 ? 5.046 7.984 -27.210 1.00 96.81 102 ARG A C 1
ATOM 807 O O . ARG A 1 102 ? 4.092 7.763 -27.950 1.00 96.81 102 ARG A O 1
ATOM 814 N N . GLU A 1 103 ? 5.852 9.034 -27.329 1.00 95.88 103 GLU A N 1
ATOM 815 C CA . GLU A 1 103 ? 5.734 10.056 -28.376 1.00 95.88 103 GLU A CA 1
ATOM 816 C C . GLU A 1 103 ? 5.974 9.471 -29.777 1.00 95.88 103 GLU A C 1
ATOM 818 O O . GLU A 1 103 ? 5.254 9.794 -30.715 1.00 95.88 103 GLU A O 1
ATOM 823 N N . SER A 1 104 ? 6.924 8.540 -29.904 1.00 95.25 104 SER A N 1
ATOM 824 C CA . SER A 1 104 ? 7.211 7.818 -31.155 1.00 95.25 104 SER A CA 1
ATOM 825 C C . SER A 1 104 ? 6.226 6.687 -31.481 1.00 95.25 104 SER A C 1
ATOM 827 O O . SER A 1 104 ? 6.338 6.072 -32.540 1.00 95.25 104 SER A O 1
ATOM 829 N N . GLY A 1 105 ? 5.279 6.386 -30.586 1.00 95.06 105 GLY A N 1
ATOM 830 C CA . GLY A 1 105 ? 4.314 5.297 -30.759 1.00 95.06 105 GLY A CA 1
ATOM 831 C C . GLY A 1 105 ? 4.883 3.890 -30.544 1.00 95.06 105 GLY A C 1
ATOM 832 O O . GLY A 1 105 ? 4.205 2.919 -30.860 1.00 95.06 105 GLY A O 1
ATOM 833 N N . MET A 1 106 ? 6.100 3.759 -30.002 1.00 94.81 106 MET A N 1
ATOM 834 C CA . MET A 1 106 ? 6.722 2.459 -29.701 1.00 94.81 106 MET A CA 1
ATOM 835 C C . MET A 1 106 ? 6.122 1.772 -28.472 1.00 94.81 106 MET A C 1
ATOM 837 O O . MET A 1 106 ? 6.272 0.567 -28.315 1.00 94.81 106 MET A O 1
ATOM 841 N N . ILE A 1 107 ? 5.466 2.528 -27.591 1.00 96.81 107 ILE A N 1
ATOM 842 C CA . ILE A 1 107 ? 4.722 1.997 -26.443 1.00 96.81 107 ILE A CA 1
ATOM 843 C C . ILE A 1 107 ? 3.304 2.560 -26.423 1.00 96.81 107 ILE A C 1
ATOM 845 O O . ILE A 1 107 ? 3.065 3.710 -26.801 1.00 96.81 107 ILE A O 1
ATOM 849 N N . ASN A 1 108 ? 2.365 1.761 -25.926 1.00 96.69 108 ASN A N 1
ATOM 850 C CA . ASN A 1 108 ? 0.950 2.110 -25.843 1.00 96.69 108 ASN A CA 1
ATOM 851 C C . ASN A 1 108 ? 0.673 3.100 -24.710 1.00 96.69 108 ASN A C 1
ATOM 853 O O . ASN A 1 108 ? -0.152 4.000 -24.864 1.00 96.69 108 ASN A O 1
ATOM 857 N N . LYS A 1 109 ? 1.352 2.929 -23.570 1.00 97.38 109 LYS A N 1
ATOM 858 C CA . LYS A 1 109 ? 1.200 3.781 -22.385 1.00 97.38 109 LYS A CA 1
ATOM 859 C C . LYS A 1 109 ? 2.540 4.046 -21.726 1.00 97.38 109 LYS A C 1
ATOM 861 O O . LYS A 1 109 ? 3.368 3.142 -21.602 1.00 97.38 109 LYS A O 1
ATOM 866 N N . PHE A 1 110 ? 2.709 5.271 -21.250 1.00 98.19 110 PHE A N 1
ATOM 867 C CA . PHE A 1 110 ? 3.834 5.686 -20.434 1.00 98.19 110 PHE A CA 1
ATOM 868 C C . PHE A 1 110 ? 3.415 5.954 -18.991 1.00 98.19 110 PHE A C 1
ATOM 870 O O . PHE A 1 110 ? 2.552 6.787 -18.703 1.00 98.19 110 PHE A O 1
ATOM 877 N N . PHE A 1 111 ? 4.090 5.259 -18.083 1.00 98.19 111 PHE A N 1
ATOM 878 C CA . PHE A 1 111 ? 3.961 5.401 -16.646 1.00 98.19 111 PHE A CA 1
ATOM 879 C C . PHE A 1 111 ? 5.167 6.175 -16.105 1.00 98.19 111 PHE A C 1
ATOM 881 O O . PHE A 1 111 ? 6.280 5.646 -16.045 1.00 98.19 111 PHE A O 1
ATOM 888 N N . ALA A 1 112 ? 4.945 7.419 -15.672 1.00 97.81 112 ALA A N 1
ATOM 889 C CA . ALA A 1 112 ? 5.988 8.218 -15.035 1.00 97.81 112 ALA A CA 1
ATOM 890 C C . ALA A 1 112 ? 6.312 7.645 -13.652 1.00 97.81 112 ALA A C 1
ATOM 892 O O . ALA A 1 112 ? 5.510 7.755 -12.721 1.00 97.81 112 ALA A O 1
ATOM 893 N N . PHE A 1 113 ? 7.481 7.027 -13.516 1.00 97.31 113 PHE A N 1
ATOM 894 C CA . PHE A 1 113 ? 7.927 6.387 -12.287 1.00 97.31 113 PHE A CA 1
ATOM 895 C C . PHE A 1 113 ? 8.549 7.409 -11.338 1.00 97.31 113 PHE A C 1
ATOM 897 O O . PHE A 1 113 ? 9.651 7.896 -11.578 1.00 97.31 113 PHE A O 1
ATOM 904 N N . THR A 1 114 ? 7.852 7.725 -10.244 1.00 95.38 114 THR A N 1
ATOM 905 C CA . THR A 1 114 ? 8.240 8.834 -9.355 1.00 95.38 114 THR A CA 1
ATOM 906 C C . THR A 1 114 ? 8.667 8.414 -7.951 1.00 95.38 114 THR A C 1
ATOM 908 O O . THR A 1 114 ? 8.691 9.253 -7.054 1.00 95.38 114 THR A O 1
ATOM 911 N N . GLU A 1 115 ? 8.994 7.137 -7.723 1.00 93.50 115 GLU A N 1
ATOM 912 C CA . GLU A 1 115 ? 9.384 6.658 -6.384 1.00 93.50 115 GLU A CA 1
ATOM 913 C C . GLU A 1 115 ? 10.663 7.333 -5.878 1.00 93.50 115 GLU A C 1
ATOM 915 O O . GLU A 1 115 ? 10.752 7.708 -4.711 1.00 93.50 115 GLU A O 1
ATOM 920 N N . ASN A 1 116 ? 11.648 7.506 -6.765 1.00 89.88 116 ASN A N 1
ATOM 921 C CA . ASN A 1 116 ? 12.932 8.115 -6.412 1.00 89.88 116 ASN A CA 1
ATOM 922 C C . ASN A 1 116 ? 12.972 9.612 -6.735 1.00 89.88 116 ASN A C 1
ATOM 924 O O . ASN A 1 116 ? 13.555 10.391 -5.983 1.00 89.88 116 ASN A O 1
ATOM 928 N N . ILE A 1 117 ? 12.402 10.009 -7.876 1.00 90.81 117 ILE A N 1
ATOM 929 C CA . ILE A 1 117 ? 12.432 11.386 -8.366 1.00 90.81 117 ILE A CA 1
ATOM 930 C C . ILE A 1 117 ? 11.169 11.688 -9.171 1.00 90.81 117 ILE A C 1
ATOM 932 O O . ILE A 1 117 ? 10.768 10.906 -10.025 1.00 90.81 117 ILE A O 1
ATOM 936 N N . ALA A 1 118 ? 10.548 12.836 -8.913 1.00 93.06 118 ALA A N 1
ATOM 937 C CA . ALA A 1 118 ? 9.443 13.350 -9.712 1.00 93.06 118 ALA A CA 1
ATOM 938 C C . ALA A 1 118 ? 9.945 14.524 -10.558 1.00 93.06 118 ALA A C 1
ATOM 940 O O . ALA A 1 118 ? 10.512 15.475 -10.020 1.00 93.06 118 ALA A O 1
ATOM 941 N N . ARG A 1 119 ? 9.738 14.466 -11.876 1.00 93.12 119 ARG A N 1
ATOM 942 C CA . ARG A 1 119 ? 10.049 15.565 -12.800 1.00 93.12 119 ARG A CA 1
ATOM 943 C C . ARG A 1 119 ? 8.744 16.135 -13.330 1.00 93.12 119 ARG A C 1
ATOM 945 O O . ARG A 1 119 ? 8.050 15.448 -14.073 1.00 93.12 119 ARG A O 1
ATOM 952 N N . GLU A 1 120 ? 8.412 17.372 -12.969 1.00 93.81 120 GLU A N 1
ATOM 953 C CA . GLU A 1 120 ? 7.128 17.998 -13.332 1.00 93.81 120 GLU A CA 1
ATOM 954 C C . GLU A 1 120 ? 6.874 17.986 -14.845 1.00 93.81 120 GLU A C 1
ATOM 956 O O . GLU A 1 120 ? 5.776 17.659 -15.289 1.00 93.81 120 GLU A O 1
ATOM 961 N N . SER A 1 121 ? 7.919 18.227 -15.642 1.00 94.00 121 SER A N 1
ATOM 962 C CA . SER A 1 121 ? 7.855 18.199 -17.108 1.00 94.00 121 SER A CA 1
ATOM 963 C C . SER A 1 121 ? 7.510 16.829 -17.702 1.00 94.00 121 SER A C 1
ATOM 965 O O . SER A 1 121 ? 6.989 16.769 -18.814 1.00 94.00 121 SER A O 1
ATOM 967 N N . ILE A 1 122 ? 7.797 15.739 -16.984 1.00 94.56 122 ILE A N 1
ATOM 968 C CA . ILE A 1 122 ? 7.477 14.362 -17.388 1.00 94.56 122 ILE A CA 1
ATOM 969 C C . ILE A 1 122 ? 6.120 13.948 -16.830 1.00 94.56 122 ILE A C 1
ATOM 971 O O . ILE A 1 122 ? 5.295 13.393 -17.549 1.00 94.56 122 ILE A O 1
ATOM 975 N N . VAL A 1 123 ? 5.859 14.284 -15.566 1.00 95.06 123 VAL A N 1
ATOM 976 C CA . VAL A 1 123 ? 4.589 14.025 -14.879 1.00 95.06 123 VAL A CA 1
ATOM 977 C C . VAL A 1 123 ? 3.411 14.638 -15.637 1.00 95.06 123 VAL A C 1
ATOM 979 O O . VAL A 1 123 ? 2.394 13.975 -15.806 1.00 95.06 123 VAL A O 1
ATOM 982 N N . ALA A 1 124 ? 3.561 15.862 -16.149 1.00 95.19 124 ALA A N 1
ATOM 983 C CA . ALA A 1 124 ? 2.519 16.543 -16.915 1.00 95.19 124 ALA A CA 1
ATOM 984 C C . ALA A 1 124 ? 2.197 15.883 -18.271 1.00 95.19 124 ALA A C 1
ATOM 986 O O . ALA A 1 124 ? 1.147 16.163 -18.843 1.00 95.19 124 ALA A O 1
ATOM 987 N N . LYS A 1 125 ? 3.095 15.039 -18.798 1.00 95.38 125 LYS A N 1
ATOM 988 C CA . LYS A 1 125 ? 2.959 14.391 -20.113 1.00 95.38 125 LYS A CA 1
ATOM 989 C C . LYS A 1 125 ? 2.594 12.907 -20.033 1.00 95.38 125 LYS A C 1
ATOM 991 O O . LYS A 1 125 ? 2.306 12.303 -21.061 1.00 95.38 125 LYS A O 1
ATOM 996 N N . ALA A 1 126 ? 2.665 12.302 -18.850 1.00 96.62 126 ALA A N 1
ATOM 997 C CA . ALA A 1 126 ? 2.484 10.866 -18.695 1.00 96.62 126 ALA A CA 1
ATOM 998 C C . ALA A 1 126 ? 1.016 10.441 -18.778 1.00 96.62 126 ALA A C 1
ATOM 1000 O O . ALA A 1 126 ? 0.137 11.144 -18.284 1.00 96.62 126 ALA A O 1
ATOM 1001 N N . ASP A 1 127 ? 0.765 9.252 -19.337 1.00 97.50 127 ASP A N 1
ATOM 1002 C CA . ASP A 1 127 ? -0.579 8.663 -19.347 1.00 97.50 127 ASP A CA 1
ATOM 1003 C C . ASP A 1 127 ? -1.017 8.291 -17.915 1.00 97.50 127 ASP A C 1
ATOM 1005 O O . ASP A 1 127 ? -2.197 8.370 -17.577 1.00 97.50 127 ASP A O 1
ATOM 1009 N N . HIS A 1 128 ? -0.063 7.908 -17.053 1.00 97.56 128 HIS A N 1
ATOM 1010 C CA . HIS A 1 128 ? -0.296 7.676 -15.625 1.00 97.56 128 HIS A CA 1
ATOM 1011 C C . HIS A 1 128 ? 0.943 8.003 -14.784 1.00 97.56 128 HIS A C 1
ATOM 1013 O O . HIS A 1 128 ? 2.077 7.734 -15.180 1.00 97.56 128 HIS A O 1
ATOM 1019 N N . ILE A 1 129 ? 0.733 8.536 -13.580 1.00 97.06 129 ILE A N 1
ATOM 1020 C CA . ILE A 1 129 ? 1.804 8.762 -12.600 1.00 97.06 129 ILE A CA 1
ATOM 1021 C C . ILE A 1 129 ? 1.882 7.541 -11.691 1.00 97.06 129 ILE A C 1
ATOM 1023 O O . ILE A 1 129 ? 0.896 7.191 -11.043 1.00 97.06 129 ILE A O 1
ATOM 1027 N N . THR A 1 130 ? 3.056 6.920 -11.592 1.00 96.56 130 THR A N 1
ATOM 1028 C CA . THR A 1 130 ? 3.273 5.735 -10.760 1.00 96.56 130 THR A CA 1
ATOM 1029 C C . THR A 1 130 ? 4.310 6.020 -9.659 1.00 96.56 130 THR A C 1
ATOM 1031 O O . THR A 1 130 ? 5.517 5.900 -9.870 1.00 96.56 130 THR A O 1
ATOM 1034 N N . PRO A 1 131 ? 3.881 6.411 -8.439 1.00 95.44 131 PRO A N 1
ATOM 1035 C CA . PRO A 1 131 ? 4.801 6.700 -7.332 1.00 95.44 131 PRO A CA 1
ATOM 1036 C C . PRO A 1 131 ? 5.498 5.467 -6.751 1.00 95.44 131 PR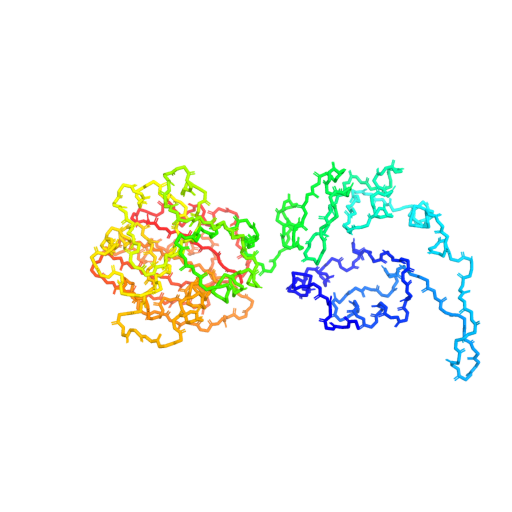O A C 1
ATOM 1038 O O . PRO A 1 131 ? 6.359 5.594 -5.888 1.00 95.44 131 PRO A O 1
ATOM 1041 N N . SER A 1 132 ? 5.090 4.278 -7.182 1.00 96.00 132 SER A N 1
ATOM 1042 C CA . SER A 1 132 ? 5.695 2.995 -6.846 1.00 96.00 132 SER A CA 1
ATOM 1043 C C . SER A 1 132 ? 5.433 2.006 -7.982 1.00 96.00 132 SER A C 1
ATOM 1045 O O . SER A 1 132 ? 4.578 2.238 -8.834 1.00 96.00 132 SER A O 1
ATOM 1047 N N . PHE A 1 133 ? 6.133 0.879 -8.002 1.00 96.88 133 PHE A N 1
ATOM 1048 C CA . PHE A 1 133 ? 5.838 -0.230 -8.904 1.00 96.88 133 PHE A CA 1
ATOM 1049 C C . PHE A 1 133 ? 4.544 -0.947 -8.492 1.00 96.88 133 PHE A C 1
ATOM 1051 O O . PHE A 1 133 ? 3.817 -1.443 -9.344 1.00 96.88 133 PHE A O 1
ATOM 1058 N N . ASP A 1 134 ? 4.190 -0.929 -7.201 1.00 96.56 134 ASP A N 1
ATOM 1059 C CA . ASP A 1 134 ? 2.918 -1.490 -6.730 1.00 96.56 134 ASP A CA 1
ATOM 1060 C C . ASP A 1 134 ? 1.713 -0.751 -7.330 1.00 96.56 134 ASP A C 1
ATOM 1062 O O . ASP A 1 134 ? 0.698 -1.374 -7.631 1.00 96.56 134 ASP A O 1
ATOM 1066 N N . GLU A 1 135 ? 1.824 0.568 -7.522 1.00 96.81 135 GLU A N 1
ATOM 1067 C CA . GLU A 1 135 ? 0.819 1.383 -8.210 1.00 96.81 135 GLU A CA 1
ATOM 1068 C C . GLU A 1 135 ? 0.615 0.919 -9.656 1.00 96.81 135 GLU A C 1
ATOM 1070 O O . GLU A 1 135 ? -0.526 0.693 -10.059 1.00 96.81 135 GLU A O 1
ATOM 1075 N N . PHE A 1 136 ? 1.707 0.716 -10.401 1.00 97.38 136 PHE A N 1
ATOM 1076 C CA . PHE A 1 136 ? 1.676 0.199 -11.769 1.00 97.38 136 PHE A CA 1
ATOM 1077 C C . PHE A 1 136 ? 0.998 -1.174 -11.829 1.00 97.38 136 PHE A C 1
ATOM 1079 O O . PHE A 1 136 ? 0.083 -1.377 -12.627 1.00 97.38 136 PHE A O 1
ATOM 1086 N N . LEU A 1 137 ? 1.390 -2.101 -10.952 1.00 96.75 137 LEU A N 1
ATOM 1087 C CA . LEU A 1 137 ? 0.779 -3.430 -10.905 1.00 96.75 137 LEU A CA 1
ATOM 1088 C C . LEU A 1 137 ? -0.715 -3.347 -10.563 1.00 96.75 137 LEU A C 1
ATOM 1090 O O . LEU A 1 137 ? -1.531 -4.062 -11.136 1.00 96.75 137 LEU A O 1
ATOM 1094 N N . TYR A 1 138 ? -1.094 -2.453 -9.649 1.00 95.94 138 TYR A N 1
ATOM 1095 C CA . TYR A 1 138 ? -2.478 -2.299 -9.212 1.00 95.94 138 TYR A CA 1
ATOM 1096 C C . TYR A 1 138 ? -3.404 -1.765 -10.308 1.00 95.94 138 TYR A C 1
ATOM 1098 O O . TYR A 1 138 ? -4.492 -2.310 -10.488 1.00 95.94 138 TYR A O 1
ATOM 1106 N N . VAL A 1 139 ? -3.004 -0.719 -11.038 1.00 96.12 139 VAL A N 1
ATOM 1107 C CA . VAL A 1 139 ? -3.862 -0.117 -12.078 1.00 96.12 139 VAL A CA 1
ATOM 1108 C C . VAL A 1 139 ? -4.028 -1.000 -13.313 1.00 96.12 139 VAL A C 1
ATOM 1110 O O . VAL A 1 139 ? -4.996 -0.823 -14.047 1.00 96.12 139 VAL A O 1
ATOM 1113 N N . ASN A 1 140 ? -3.129 -1.967 -13.503 1.00 94.88 140 ASN A N 1
ATOM 1114 C CA . ASN A 1 140 ? -3.179 -2.938 -14.595 1.00 94.88 140 ASN A CA 1
ATOM 1115 C C . ASN A 1 140 ? -3.718 -4.323 -14.158 1.00 94.88 140 ASN A C 1
ATOM 1117 O O . ASN A 1 140 ? -3.620 -5.273 -14.924 1.00 94.88 140 ASN A O 1
ATOM 1121 N N . ASP A 1 141 ? -4.272 -4.457 -12.942 1.00 92.62 141 ASP A N 1
ATOM 1122 C CA . ASP A 1 141 ? -4.753 -5.730 -12.351 1.00 92.62 141 ASP A CA 1
ATOM 1123 C C . ASP A 1 141 ? -3.717 -6.877 -12.399 1.00 92.62 141 ASP A C 1
ATOM 1125 O O . ASP A 1 141 ? -4.062 -8.050 -12.538 1.00 92.62 141 ASP A O 1
ATOM 1129 N N . LE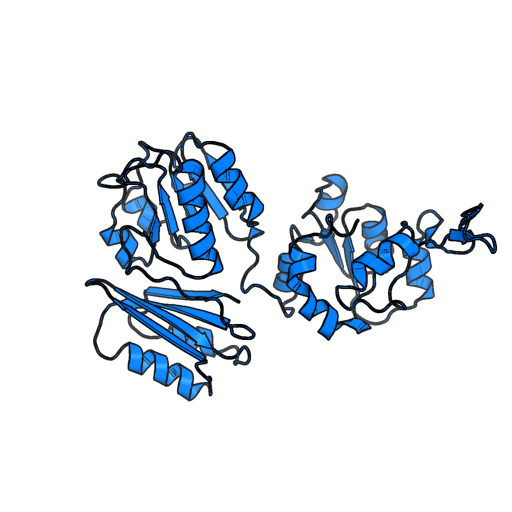U A 1 142 ? -2.430 -6.543 -12.259 1.00 92.94 142 LEU A N 1
ATOM 1130 C CA . LEU A 1 142 ? -1.325 -7.500 -12.288 1.00 92.94 142 LEU A CA 1
ATOM 1131 C C . LEU A 1 142 ? -1.055 -8.120 -10.900 1.00 92.94 142 LEU A C 1
ATOM 1133 O O . LEU A 1 142 ? -1.356 -7.503 -9.861 1.00 92.94 142 LEU A O 1
ATOM 1137 N N . PRO A 1 143 ? -0.452 -9.330 -10.852 1.00 89.81 143 PRO A N 1
ATOM 1138 C CA . PRO A 1 143 ? 0.023 -9.937 -9.612 1.00 89.81 143 PRO A CA 1
ATOM 1139 C C . PRO A 1 143 ? 0.997 -9.018 -8.871 1.00 89.81 143 PRO A C 1
ATOM 1141 O O . PRO A 1 143 ? 1.861 -8.395 -9.480 1.00 89.81 143 PRO A O 1
ATOM 1144 N N . ARG A 1 144 ? 0.872 -8.939 -7.543 1.00 92.25 144 ARG A N 1
ATOM 1145 C CA . ARG A 1 144 ? 1.602 -7.967 -6.716 1.00 92.25 144 ARG A CA 1
ATOM 1146 C C . ARG A 1 144 ? 1.882 -8.490 -5.316 1.00 92.25 144 ARG A C 1
ATOM 1148 O O . ARG A 1 144 ? 1.115 -9.282 -4.779 1.00 92.25 144 ARG A O 1
ATOM 1155 N N . ALA A 1 145 ? 2.954 -7.991 -4.712 1.00 88.00 145 ALA A N 1
ATOM 1156 C CA . ALA A 1 145 ? 3.419 -8.395 -3.387 1.00 88.00 145 ALA A CA 1
ATOM 1157 C C . ALA A 1 145 ? 2.640 -7.762 -2.221 1.00 88.00 145 ALA A C 1
ATOM 1159 O O . ALA A 1 145 ? 2.776 -8.206 -1.085 1.00 88.00 145 ALA A O 1
ATOM 1160 N N . ILE A 1 146 ? 1.847 -6.717 -2.476 1.00 89.69 146 ILE A N 1
ATOM 1161 C CA . ILE A 1 146 ? 0.977 -6.081 -1.477 1.00 89.69 146 ILE A CA 1
ATOM 1162 C C . ILE A 1 146 ? -0.451 -5.966 -2.001 1.00 89.69 146 ILE A C 1
ATOM 1164 O O . ILE A 1 146 ? -0.682 -5.743 -3.187 1.00 89.69 146 ILE A O 1
ATOM 1168 N N . SER A 1 147 ? -1.434 -6.079 -1.110 1.00 89.25 147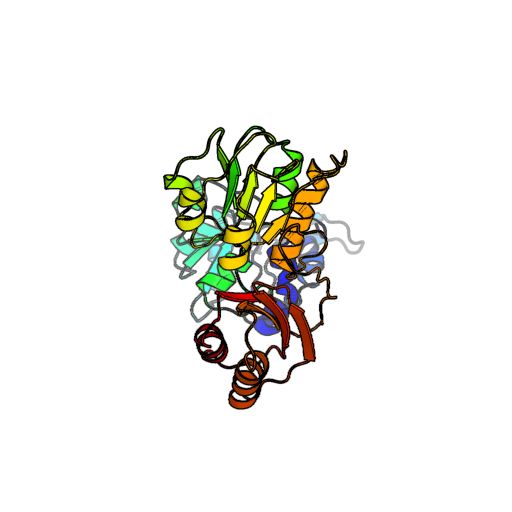 SER A N 1
ATOM 1169 C CA . SER A 1 147 ? -2.848 -6.102 -1.500 1.00 89.25 147 SER A CA 1
ATOM 1170 C C . SER A 1 147 ? -3.338 -4.782 -2.103 1.00 89.25 147 SER A C 1
ATOM 1172 O O . SER A 1 147 ? -4.189 -4.793 -3.002 1.00 89.25 147 SER A O 1
ATOM 1174 N N . TYR A 1 148 ? -2.783 -3.656 -1.644 1.00 92.50 148 TYR A N 1
ATOM 1175 C CA . TYR A 1 148 ? -3.153 -2.304 -2.053 1.00 92.50 148 TYR A CA 1
ATOM 1176 C C . TYR A 1 148 ? -1.938 -1.355 -2.005 1.00 92.50 148 TYR A C 1
ATOM 1178 O O . TYR A 1 148 ? -1.214 -1.380 -1.005 1.00 92.50 148 TYR A O 1
ATOM 1186 N N . PRO A 1 149 ? -1.714 -0.498 -3.023 1.00 94.19 149 PRO A N 1
ATOM 1187 C CA . PRO A 1 149 ? -0.589 0.435 -3.038 1.00 94.19 149 PRO A CA 1
ATOM 1188 C C . PRO A 1 149 ? -0.627 1.409 -1.860 1.00 94.19 149 PRO A C 1
ATOM 1190 O O . PRO A 1 149 ? -1.639 2.068 -1.601 1.00 94.19 149 PRO A O 1
ATOM 1193 N N . LYS A 1 150 ? 0.493 1.537 -1.146 1.00 94.12 150 LYS A N 1
ATOM 1194 C CA . LYS A 1 150 ? 0.569 2.386 0.052 1.00 94.12 150 LYS A CA 1
ATOM 1195 C C . LYS A 1 150 ? 0.458 3.877 -0.261 1.00 94.12 150 LYS A C 1
ATOM 1197 O O . LYS A 1 150 ? -0.169 4.602 0.507 1.00 94.12 150 LYS A O 1
ATOM 1202 N N . ASN A 1 151 ? 0.919 4.304 -1.438 1.00 94.31 151 ASN A N 1
ATOM 1203 C CA . ASN A 1 151 ? 0.758 5.674 -1.938 1.00 94.31 151 ASN A CA 1
ATOM 1204 C C . ASN A 1 151 ? -0.714 6.063 -2.170 1.00 94.31 151 ASN A C 1
ATOM 1206 O O . ASN A 1 151 ? -1.014 7.223 -2.416 1.00 94.31 151 ASN A O 1
ATOM 1210 N N . ARG A 1 152 ? -1.652 5.109 -2.128 1.00 94.31 152 ARG A N 1
ATOM 1211 C CA . ARG A 1 152 ? -3.093 5.385 -2.201 1.00 94.31 152 ARG A CA 1
ATOM 1212 C C . ARG A 1 152 ? -3.756 5.469 -0.826 1.00 94.31 152 ARG A C 1
ATOM 1214 O O . ARG A 1 152 ? -4.972 5.653 -0.743 1.00 94.31 152 ARG A O 1
ATOM 1221 N N . ILE A 1 153 ? -3.001 5.279 0.255 1.00 95.38 153 ILE A N 1
ATOM 1222 C CA . ILE A 1 153 ? -3.490 5.379 1.629 1.00 95.38 153 ILE A CA 1
ATOM 1223 C C . ILE A 1 153 ? -3.068 6.737 2.174 1.00 95.38 153 ILE A C 1
ATOM 1225 O O . ILE A 1 153 ? -1.894 6.979 2.452 1.00 95.38 153 ILE A O 1
ATOM 1229 N N . LEU A 1 154 ? -4.053 7.616 2.344 1.00 96.44 154 LEU A N 1
ATOM 1230 C CA . LEU A 1 154 ? -3.824 8.938 2.899 1.00 96.44 154 LEU A CA 1
ATOM 1231 C C . LEU A 1 154 ? -3.763 8.895 4.430 1.00 96.44 154 LEU A C 1
ATOM 1233 O O . LEU A 1 154 ? -4.701 8.438 5.093 1.00 96.44 154 LEU A O 1
ATOM 1237 N N . CYS A 1 155 ? -2.671 9.434 4.961 1.00 97.81 155 CYS A N 1
ATOM 1238 C CA . CYS A 1 155 ? -2.465 9.768 6.357 1.00 97.81 155 CYS A CA 1
ATOM 1239 C C . CYS A 1 155 ? -2.640 11.276 6.560 1.00 97.81 155 CYS A C 1
ATOM 1241 O O . CYS A 1 155 ? -1.843 12.078 6.067 1.00 97.81 155 CYS A O 1
ATOM 1243 N N . LEU A 1 156 ? -3.682 11.657 7.295 1.00 97.56 156 LEU A N 1
ATOM 1244 C CA . LEU A 1 156 ? -3.908 13.032 7.725 1.00 97.56 156 LEU A CA 1
ATOM 1245 C C . LEU A 1 156 ? -3.173 13.268 9.045 1.00 97.56 156 LEU A C 1
ATOM 1247 O O . LEU A 1 156 ? -3.397 12.545 10.009 1.00 97.56 156 LEU A O 1
ATOM 1251 N N . VAL A 1 157 ? -2.314 14.277 9.087 1.00 97.75 157 VAL A N 1
ATOM 1252 C CA . VAL A 1 157 ? -1.587 14.693 10.290 1.00 97.75 157 VAL A CA 1
ATOM 1253 C C . VAL A 1 157 ? -2.145 16.043 10.724 1.00 97.75 157 VAL A C 1
ATOM 1255 O O . VAL A 1 157 ? -2.127 16.977 9.922 1.00 97.75 157 VAL A O 1
ATOM 1258 N N . ILE A 1 158 ? -2.663 16.139 11.949 1.00 96.88 158 ILE A N 1
ATOM 1259 C CA . ILE A 1 158 ? -3.212 17.382 12.510 1.00 96.88 158 ILE A CA 1
ATOM 1260 C C . ILE A 1 158 ? -2.356 17.866 13.676 1.00 96.88 158 ILE A C 1
ATOM 1262 O O . ILE A 1 158 ? -1.983 17.071 14.543 1.00 96.88 158 ILE A O 1
ATOM 1266 N N . GLY A 1 159 ? -2.113 19.174 13.700 1.00 94.81 159 GLY A N 1
ATOM 1267 C CA . GLY A 1 159 ? -1.348 19.858 14.735 1.00 94.81 159 GLY A CA 1
ATOM 1268 C C . GLY A 1 159 ? 0.148 19.912 14.430 1.00 94.81 159 GLY A C 1
ATOM 1269 O O . GLY A 1 159 ? 0.607 19.533 13.344 1.00 94.81 159 GLY A O 1
ATOM 1270 N N . ASP A 1 160 ? 0.909 20.411 15.402 1.00 93.06 160 ASP A N 1
ATOM 1271 C CA . ASP A 1 160 ? 2.366 20.451 15.326 1.00 93.06 160 ASP A CA 1
ATOM 1272 C C . ASP A 1 160 ? 2.953 19.083 15.694 1.00 93.06 160 ASP A C 1
ATOM 1274 O O . ASP A 1 160 ? 2.838 18.605 16.823 1.00 93.06 160 ASP A O 1
ATOM 1278 N N . VAL A 1 161 ? 3.538 18.415 14.703 1.00 94.31 161 VAL A N 1
ATOM 1279 C CA . VAL A 1 161 ? 4.062 17.056 14.825 1.00 94.31 161 VAL A CA 1
ATOM 1280 C C . VAL A 1 161 ? 5.508 17.045 14.366 1.00 94.31 161 VAL A C 1
ATOM 1282 O O . VAL A 1 161 ? 5.828 17.539 13.284 1.00 94.31 161 VAL A O 1
ATOM 1285 N N . ASN A 1 162 ? 6.373 16.411 15.161 1.00 94.50 162 ASN A N 1
ATOM 1286 C CA . ASN A 1 162 ? 7.780 16.251 14.819 1.00 94.50 162 ASN A CA 1
ATOM 1287 C C . ASN A 1 162 ? 7.939 15.603 13.420 1.00 94.50 162 ASN A C 1
ATOM 1289 O O . ASN A 1 162 ? 7.337 14.552 13.167 1.00 94.50 162 ASN A O 1
ATOM 1293 N N . PRO A 1 163 ? 8.771 16.164 12.520 1.00 94.81 163 PRO A N 1
ATOM 1294 C CA . PRO A 1 163 ? 8.997 15.607 11.185 1.00 94.81 163 PRO A CA 1
ATOM 1295 C C . PRO A 1 163 ? 9.456 14.141 11.166 1.00 94.81 163 PRO A C 1
ATOM 1297 O O . PRO A 1 163 ? 9.192 13.431 10.197 1.00 94.81 163 PRO A O 1
ATOM 1300 N N . ALA A 1 164 ? 10.106 13.650 12.227 1.00 94.75 164 ALA A N 1
ATOM 1301 C CA . ALA A 1 164 ? 10.481 12.242 12.350 1.00 94.75 164 ALA A CA 1
ATOM 1302 C C . ALA A 1 164 ? 9.255 11.307 12.342 1.00 94.75 164 ALA A C 1
ATOM 1304 O O . ALA A 1 164 ? 9.286 10.258 11.692 1.00 94.75 164 ALA A O 1
ATOM 1305 N N . THR A 1 165 ? 8.144 11.720 12.965 1.00 94.38 165 THR A N 1
ATOM 1306 C CA . THR A 1 165 ? 6.882 10.964 12.969 1.00 94.38 165 THR A CA 1
ATOM 1307 C C . THR A 1 165 ? 6.364 10.760 11.548 1.00 94.38 165 THR A C 1
ATOM 1309 O O . THR A 1 165 ? 6.003 9.649 11.151 1.00 94.38 165 THR A O 1
ATOM 1312 N N . THR A 1 166 ? 6.326 11.837 10.757 1.00 96.06 166 THR A N 1
ATOM 1313 C CA . THR A 1 166 ? 5.808 11.790 9.384 1.00 96.06 166 THR A CA 1
ATOM 1314 C C . THR A 1 166 ? 6.781 11.089 8.443 1.00 96.06 166 THR A C 1
ATOM 1316 O O . THR A 1 166 ? 6.338 10.381 7.538 1.00 96.06 166 THR A O 1
ATOM 1319 N N . ALA A 1 167 ? 8.091 11.199 8.689 1.00 96.25 167 ALA A N 1
ATOM 1320 C CA . ALA A 1 167 ? 9.121 10.492 7.936 1.00 96.25 167 ALA A CA 1
ATOM 1321 C C . ALA A 1 167 ? 8.971 8.967 8.033 1.00 96.25 167 ALA A C 1
ATOM 1323 O O . ALA A 1 167 ? 9.091 8.297 7.013 1.00 96.25 167 ALA A O 1
ATOM 1324 N N . ILE A 1 168 ? 8.644 8.409 9.205 1.00 96.62 168 ILE A N 1
ATOM 1325 C CA . ILE A 1 168 ? 8.413 6.959 9.365 1.00 96.62 168 ILE A CA 1
ATOM 1326 C C . ILE A 1 168 ? 7.285 6.476 8.445 1.00 96.62 168 ILE A C 1
ATOM 1328 O O . ILE A 1 168 ? 7.453 5.506 7.709 1.00 96.62 168 ILE A O 1
ATOM 1332 N N . LEU A 1 169 ? 6.150 7.178 8.451 1.00 96.56 169 LEU A N 1
ATOM 1333 C CA . LEU A 1 169 ? 4.979 6.816 7.648 1.00 96.56 169 LEU A CA 1
ATOM 1334 C C . LEU A 1 169 ? 5.217 7.053 6.150 1.00 96.56 169 LEU A C 1
ATOM 1336 O O . LEU A 1 169 ? 4.808 6.243 5.319 1.00 96.56 169 LEU A O 1
ATOM 1340 N N . LYS A 1 170 ? 5.927 8.130 5.798 1.00 94.62 170 LYS A N 1
ATOM 1341 C CA . LYS A 1 170 ? 6.328 8.415 4.416 1.00 94.62 170 LYS A CA 1
ATOM 1342 C C . LYS A 1 170 ? 7.291 7.352 3.882 1.00 94.62 170 LYS A C 1
ATOM 1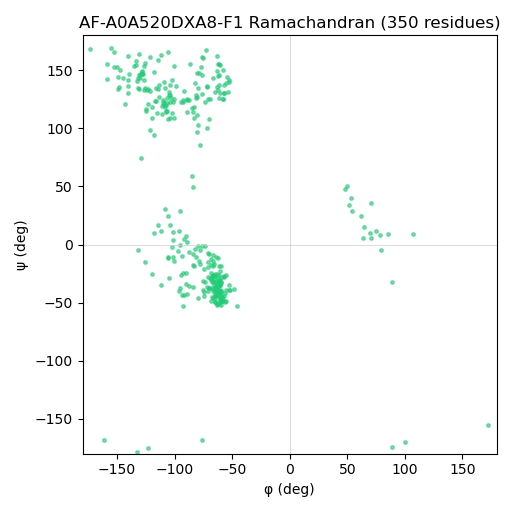344 O O . LYS A 1 170 ? 7.101 6.878 2.767 1.00 94.62 170 LYS A O 1
ATOM 1349 N N . ASN A 1 171 ? 8.272 6.938 4.683 1.00 92.94 171 ASN A N 1
ATOM 1350 C CA . ASN A 1 171 ? 9.226 5.880 4.337 1.00 92.94 171 ASN A CA 1
ATOM 1351 C C . ASN A 1 171 ? 8.554 4.505 4.223 1.00 92.94 171 ASN A C 1
ATOM 1353 O O . ASN A 1 171 ? 9.016 3.664 3.458 1.00 92.94 171 ASN A O 1
ATOM 1357 N N . ASP A 1 172 ? 7.451 4.281 4.942 1.00 92.69 172 ASP A N 1
ATOM 1358 C CA . ASP A 1 172 ? 6.615 3.093 4.753 1.00 92.69 172 ASP A CA 1
ATOM 1359 C C . ASP A 1 172 ? 5.876 3.109 3.399 1.00 92.69 172 ASP A C 1
ATOM 1361 O O . ASP A 1 172 ? 5.464 2.054 2.922 1.00 92.69 172 ASP A O 1
ATOM 1365 N N . GLY A 1 173 ? 5.765 4.275 2.747 1.00 92.62 173 GLY A N 1
ATOM 1366 C CA . GLY A 1 173 ? 5.154 4.480 1.430 1.00 92.62 173 GLY A CA 1
ATOM 1367 C C . GLY A 1 173 ? 3.790 5.177 1.466 1.00 92.62 173 GLY A C 1
ATOM 1368 O O . GLY A 1 173 ? 3.106 5.215 0.445 1.00 92.62 173 GLY A O 1
ATOM 1369 N N . LEU A 1 174 ? 3.364 5.692 2.625 1.00 95.38 174 LEU A N 1
ATOM 1370 C CA . LEU A 1 174 ? 2.062 6.341 2.805 1.00 95.38 174 LEU A CA 1
ATOM 1371 C C . LEU A 1 174 ? 2.072 7.792 2.305 1.00 95.38 174 LEU A C 1
ATOM 1373 O O . LEU A 1 174 ? 3.065 8.512 2.435 1.00 95.38 174 LEU A O 1
ATOM 1377 N N . SER A 1 175 ? 0.929 8.260 1.801 1.00 95.06 175 SER A N 1
ATOM 1378 C CA . SER A 1 175 ? 0.750 9.672 1.449 1.00 95.06 175 SER A CA 1
ATOM 1379 C C . SER A 1 175 ? 0.437 10.501 2.685 1.00 95.06 175 SER A C 1
ATOM 1381 O O . SER A 1 175 ? -0.516 10.206 3.401 1.00 95.06 175 SER A O 1
ATOM 1383 N N . ILE A 1 176 ? 1.196 11.571 2.912 1.00 96.00 176 ILE A N 1
ATOM 1384 C CA . ILE A 1 176 ? 1.021 12.450 4.072 1.00 96.00 176 ILE A CA 1
ATOM 1385 C C . ILE A 1 176 ? 0.330 13.749 3.653 1.00 96.00 176 ILE A C 1
ATOM 1387 O O . ILE A 1 176 ? 0.781 14.433 2.737 1.00 96.00 176 ILE A O 1
ATOM 1391 N N . ARG A 1 177 ? -0.739 14.118 4.363 1.00 95.50 177 ARG A N 1
ATOM 1392 C CA . ARG A 1 177 ? -1.368 15.445 4.311 1.00 95.50 177 ARG A CA 1
ATOM 1393 C C . ARG A 1 177 ? -1.289 16.046 5.709 1.00 95.50 177 ARG A C 1
ATOM 1395 O O . ARG A 1 177 ? -1.998 15.586 6.594 1.00 95.50 177 ARG A O 1
ATOM 1402 N N . GLN A 1 178 ? -0.448 17.056 5.909 1.00 95.62 178 GLN A N 1
ATOM 1403 C CA . GLN A 1 178 ? -0.331 17.745 7.196 1.00 95.62 178 GLN A CA 1
ATOM 1404 C C . GLN A 1 178 ? -1.141 19.043 7.193 1.00 95.62 178 GLN A C 1
ATOM 1406 O O . GLN A 1 178 ? -1.128 19.785 6.206 1.00 95.62 178 GLN A O 1
ATOM 1411 N N . LYS A 1 179 ? -1.868 19.296 8.281 1.00 95.44 179 LYS A N 1
ATOM 1412 C CA . LYS A 1 179 ? -2.673 20.500 8.506 1.00 95.44 179 LYS A CA 1
ATOM 1413 C C . LYS A 1 179 ? -2.530 20.954 9.953 1.00 95.44 179 LYS A C 1
ATOM 1415 O O . LYS A 1 179 ? -2.407 20.133 10.852 1.00 95.44 179 LYS A O 1
ATOM 1420 N N . THR A 1 180 ? -2.580 22.261 10.174 1.00 91.69 180 THR A N 1
ATOM 1421 C CA . THR A 1 180 ? -2.474 22.833 11.521 1.00 91.69 180 THR A CA 1
ATOM 1422 C C . THR A 1 180 ? -3.713 22.532 12.357 1.00 91.69 180 THR A C 1
ATOM 1424 O O . THR A 1 180 ? -3.594 22.237 13.535 1.00 91.69 180 THR A O 1
ATOM 1427 N N . SER A 1 181 ? -4.894 22.556 11.738 1.00 89.81 181 SER A N 1
ATOM 1428 C CA . SER A 1 181 ? -6.172 22.271 12.386 1.00 89.81 181 SER A CA 1
ATOM 1429 C C . SER A 1 181 ? -7.023 21.323 11.545 1.00 89.81 181 SER A C 1
ATOM 1431 O O . SER A 1 181 ? -6.842 21.175 10.330 1.00 89.81 181 SER A O 1
ATOM 1433 N N . PHE A 1 182 ? -7.954 20.648 12.213 1.00 89.88 182 PHE A N 1
ATOM 1434 C CA . PHE A 1 182 ? -8.879 19.731 11.569 1.00 89.88 182 PHE A CA 1
ATOM 1435 C C . PHE A 1 182 ? -10.032 20.489 10.889 1.00 89.88 182 PHE A C 1
ATOM 1437 O O . PHE A 1 182 ? -10.685 21.326 11.506 1.00 89.88 182 PHE A O 1
ATOM 1444 N N . GLU A 1 183 ? -10.364 20.104 9.655 1.00 87.31 183 GLU A N 1
ATOM 1445 C CA . GLU A 1 183 ? -11.598 20.498 8.965 1.00 87.31 183 GLU A CA 1
ATOM 1446 C C . GLU A 1 183 ? -12.287 19.259 8.377 1.00 87.31 183 GLU A C 1
ATOM 1448 O O . GLU A 1 183 ? -11.629 18.338 7.890 1.00 87.31 183 GLU A O 1
ATOM 1453 N N . GLU A 1 184 ? -13.621 19.240 8.355 1.00 82.75 184 GLU A N 1
ATOM 1454 C CA . GLU A 1 184 ? -14.403 18.070 7.918 1.00 82.75 184 GLU A CA 1
ATOM 1455 C C . GLU A 1 184 ? -14.135 17.644 6.474 1.00 82.75 184 GLU A C 1
ATOM 1457 O O . GLU A 1 184 ? -14.174 16.456 6.143 1.00 82.75 184 GLU A O 1
ATOM 1462 N N . LYS A 1 185 ? -13.795 18.603 5.607 1.00 85.88 185 LYS A N 1
ATOM 1463 C CA . LYS A 1 185 ? -13.442 18.333 4.209 1.00 85.88 185 LYS A CA 1
ATOM 1464 C C . LYS A 1 185 ? -12.237 17.395 4.072 1.00 85.88 185 LYS A C 1
ATOM 1466 O O . LYS A 1 185 ? -12.045 16.817 3.006 1.00 85.88 185 LYS A O 1
ATOM 1471 N N . TYR A 1 186 ? -11.435 17.228 5.127 1.00 86.50 186 TYR A N 1
ATOM 1472 C CA . TYR A 1 186 ? -10.208 16.443 5.081 1.00 86.50 186 TYR A CA 1
ATOM 1473 C C . TYR A 1 186 ? -10.387 14.941 5.271 1.00 86.50 186 TYR A C 1
ATOM 1475 O O . TYR A 1 186 ? -9.445 14.242 4.925 1.00 86.50 186 TYR A O 1
ATOM 1483 N N . VAL A 1 187 ? -11.511 14.428 5.798 1.00 84.62 187 VAL A N 1
ATOM 1484 C CA . VAL A 1 187 ? -11.563 13.031 6.299 1.00 84.62 187 VAL A CA 1
ATOM 1485 C C . VAL A 1 187 ? -12.190 11.980 5.395 1.00 84.62 187 VAL A C 1
ATOM 1487 O O . VAL A 1 187 ? -11.989 10.788 5.635 1.00 84.62 187 VAL A O 1
ATOM 1490 N N . LYS A 1 188 ? -12.915 12.367 4.343 1.00 86.31 188 LYS A N 1
ATOM 1491 C CA . LYS A 1 188 ? -13.661 11.406 3.502 1.00 86.31 188 LYS A CA 1
ATOM 1492 C C . LYS A 1 188 ? -12.763 10.345 2.848 1.00 86.31 188 LYS A C 1
ATOM 1494 O O . LYS A 1 188 ? -13.185 9.207 2.636 1.00 86.31 188 LYS A O 1
ATOM 1499 N N . ASP A 1 189 ? -11.531 10.710 2.509 1.00 89.38 189 ASP A N 1
ATOM 1500 C CA . ASP A 1 189 ? -10.543 9.878 1.821 1.00 89.38 189 ASP A CA 1
ATOM 1501 C C . ASP A 1 189 ? -9.464 9.294 2.750 1.00 89.38 189 ASP A C 1
ATOM 1503 O O . ASP A 1 189 ? -8.632 8.501 2.304 1.00 89.38 189 ASP A O 1
ATOM 1507 N N . VAL A 1 190 ? -9.496 9.630 4.040 1.00 95.00 190 VAL A N 1
ATOM 1508 C CA . VAL A 1 190 ? -8.409 9.339 4.978 1.00 95.00 190 VAL A CA 1
ATOM 1509 C C . VAL A 1 190 ? -8.464 7.904 5.485 1.00 95.00 190 VAL A C 1
ATOM 1511 O O . VAL A 1 190 ? -9.484 7.425 5.976 1.00 95.00 190 VAL A O 1
ATOM 1514 N N . GLY A 1 191 ? -7.331 7.209 5.383 1.00 96.56 191 GLY A N 1
ATOM 1515 C CA . GLY A 1 191 ? -7.150 5.866 5.931 1.00 96.56 191 GLY A CA 1
ATOM 1516 C C . GLY A 1 191 ? -6.521 5.854 7.323 1.00 96.56 191 GLY A C 1
ATOM 1517 O O . GLY A 1 191 ? -6.747 4.902 8.072 1.00 96.56 191 GLY A O 1
ATOM 1518 N N . ILE A 1 192 ? -5.741 6.883 7.657 1.00 98.38 192 ILE A N 1
ATOM 1519 C CA . ILE A 1 192 ? -4.954 6.997 8.889 1.00 98.38 192 ILE A CA 1
ATOM 1520 C C . ILE A 1 192 ? -5.027 8.442 9.380 1.00 98.38 192 ILE A C 1
ATOM 1522 O O . ILE A 1 192 ? -4.868 9.362 8.582 1.00 98.38 192 ILE A O 1
ATOM 1526 N N . ILE A 1 193 ? -5.212 8.651 10.679 1.00 98.12 193 ILE A N 1
ATOM 1527 C CA . ILE A 1 193 ? -5.042 9.972 11.295 1.00 98.12 193 ILE A CA 1
ATOM 1528 C C . ILE A 1 193 ? -3.890 9.907 12.296 1.00 98.12 193 ILE A C 1
ATOM 1530 O O . ILE A 1 193 ? -3.832 8.978 13.098 1.00 98.12 193 ILE A O 1
ATOM 1534 N N . ILE A 1 194 ? -3.006 10.901 12.270 1.00 98.25 194 ILE A N 1
ATOM 1535 C CA . ILE A 1 194 ? -2.057 11.193 13.346 1.00 98.25 194 ILE A CA 1
ATOM 1536 C C . ILE A 1 194 ? -2.438 12.537 13.962 1.00 98.25 194 ILE A C 1
ATOM 1538 O O . ILE A 1 194 ? -2.581 13.524 13.243 1.00 98.25 194 ILE A O 1
ATOM 1542 N N . LEU A 1 195 ? -2.608 12.573 15.279 1.00 97.38 195 LEU A N 1
ATOM 1543 C CA . LEU A 1 195 ? -2.926 13.786 16.030 1.00 97.38 195 LEU A CA 1
ATOM 1544 C C . LEU A 1 195 ? -1.765 14.142 16.958 1.00 97.38 195 LEU A C 1
ATOM 1546 O O . LEU A 1 195 ? -1.247 13.271 17.664 1.00 97.38 195 LEU A O 1
ATOM 1550 N N . ALA A 1 196 ? -1.383 15.418 16.957 1.00 96.19 196 ALA A N 1
ATOM 1551 C CA . ALA A 1 196 ? -0.523 15.994 17.981 1.00 96.19 196 ALA A CA 1
ATOM 1552 C C . ALA A 1 196 ? -1.196 15.951 19.364 1.00 96.19 196 ALA A C 1
ATOM 1554 O O . ALA A 1 196 ? -2.419 15.811 19.475 1.00 96.19 196 ALA A O 1
ATOM 1555 N N . ASP A 1 197 ? -0.398 16.093 20.421 1.00 94.00 197 ASP A N 1
ATOM 1556 C CA . ASP A 1 197 ? -0.943 16.235 21.769 1.00 94.00 197 ASP A CA 1
ATOM 1557 C C . ASP A 1 197 ? -1.814 17.499 21.877 1.00 94.00 197 ASP A C 1
ATOM 1559 O O . ASP A 1 197 ? -1.568 18.517 21.233 1.00 94.00 197 ASP A O 1
ATOM 1563 N N . GLY A 1 198 ? -2.868 17.429 22.684 1.00 93.31 198 GLY A N 1
ATOM 1564 C CA . GLY A 1 198 ? -3.838 18.506 22.862 1.00 93.31 198 GLY A CA 1
ATOM 1565 C C . GLY A 1 198 ? -5.012 18.470 21.881 1.00 93.31 198 GLY A C 1
ATOM 1566 O O . GLY A 1 198 ? -6.132 18.790 22.309 1.00 93.31 198 GLY A O 1
ATOM 1567 N N . GLU A 1 199 ? -4.794 18.001 20.647 1.00 96.25 199 GLU A N 1
ATOM 1568 C CA . GLU A 1 199 ? -5.810 17.903 19.592 1.00 96.25 199 GLU A CA 1
ATOM 1569 C C . GLU A 1 199 ? -6.976 16.989 19.988 1.00 96.25 199 GLU A C 1
ATOM 1571 O O . GLU A 1 199 ? -6.846 16.090 20.827 1.00 96.25 199 GLU A O 1
ATOM 1576 N N . LYS A 1 200 ? -8.146 17.227 19.390 1.00 95.19 200 LYS A N 1
ATOM 1577 C CA . LYS A 1 200 ? -9.375 16.462 19.643 1.00 95.19 200 LYS A CA 1
ATOM 1578 C C . LYS A 1 200 ? -9.983 15.983 18.336 1.00 95.19 200 LYS A C 1
ATOM 1580 O O . LYS A 1 200 ? -9.906 16.670 17.323 1.00 95.19 200 LYS A O 1
ATOM 1585 N N . LEU A 1 201 ? -10.658 14.839 18.397 1.00 94.69 201 LEU A N 1
ATOM 1586 C CA . LEU A 1 201 ? -11.433 14.310 17.282 1.00 94.69 201 LEU A CA 1
ATOM 1587 C C . LEU A 1 201 ? -12.869 14.065 17.740 1.00 94.69 201 LEU A C 1
ATOM 1589 O O . LEU A 1 201 ? -13.124 13.243 18.623 1.00 94.69 201 LEU A O 1
ATOM 1593 N N . THR A 1 202 ? -13.815 14.812 17.173 1.00 94.44 202 THR A N 1
ATOM 1594 C CA . THR A 1 202 ? -15.218 14.755 17.595 1.00 94.44 202 THR A CA 1
ATOM 1595 C C . THR A 1 202 ? -15.918 13.503 17.064 1.00 94.44 202 THR A C 1
ATOM 1597 O O . THR A 1 202 ? -15.491 12.872 16.094 1.00 94.44 202 THR A O 1
ATOM 1600 N N . LYS A 1 203 ? -17.053 13.143 17.678 1.00 94.69 203 LYS A N 1
ATOM 1601 C CA . LYS A 1 203 ? -17.870 12.003 17.228 1.00 94.69 203 LYS A CA 1
ATOM 1602 C C . LYS A 1 203 ? -18.394 12.185 15.801 1.00 94.69 203 LYS A C 1
ATOM 1604 O O . LYS A 1 203 ? -18.525 11.208 15.071 1.00 94.69 203 LYS A O 1
ATOM 1609 N N . GLU A 1 204 ? -18.712 13.416 15.411 1.00 92.12 204 GLU A N 1
ATOM 1610 C CA . GLU A 1 204 ? -19.174 13.748 14.059 1.00 92.12 204 GLU A CA 1
ATOM 1611 C C . GLU A 1 204 ? -18.057 13.561 13.031 1.00 92.12 204 GLU A C 1
ATOM 1613 O O . GLU A 1 204 ? -18.238 12.871 12.028 1.00 92.12 204 GLU A O 1
ATOM 1618 N N . GLN A 1 205 ? -16.857 14.046 13.352 1.00 93.12 205 GLN A N 1
ATOM 1619 C CA . GLN A 1 205 ? -15.667 13.856 12.526 1.00 93.12 205 GLN A CA 1
ATOM 1620 C C . GLN A 1 205 ? -15.329 12.368 12.344 1.00 93.12 205 GLN A C 1
ATOM 1622 O O . GLN A 1 205 ? -15.043 11.940 11.226 1.00 93.12 205 GLN A O 1
ATOM 1627 N N . LEU A 1 206 ? -15.431 11.565 13.412 1.00 93.56 206 LEU A N 1
ATOM 1628 C CA . LEU A 1 206 ? -15.264 10.107 13.353 1.00 93.56 206 LEU A CA 1
ATOM 1629 C C . LEU A 1 206 ? -16.297 9.437 12.438 1.00 93.56 206 LEU A C 1
ATOM 1631 O O . LEU A 1 206 ? -15.930 8.639 11.578 1.00 93.56 206 LEU A O 1
ATOM 1635 N N . LYS A 1 207 ? -17.581 9.793 12.567 1.00 92.31 207 LYS A N 1
ATOM 1636 C CA . LYS A 1 207 ? -18.656 9.265 11.706 1.00 92.31 207 LYS A CA 1
ATOM 1637 C C . LYS A 1 207 ? -18.441 9.591 10.226 1.00 92.31 207 LYS A C 1
ATOM 1639 O O . LYS A 1 207 ? -18.742 8.753 9.380 1.00 92.31 207 LYS A O 1
ATOM 1644 N N . ASN A 1 208 ? -17.880 10.758 9.922 1.00 91.75 208 ASN A N 1
ATOM 1645 C CA . ASN A 1 208 ? -17.589 11.183 8.552 1.00 91.75 208 ASN A CA 1
ATOM 1646 C C . ASN A 1 208 ? -16.326 10.517 7.962 1.00 91.75 208 ASN A C 1
ATOM 1648 O O . ASN A 1 208 ? -16.152 10.484 6.740 1.00 91.75 208 ASN A O 1
ATOM 1652 N N . ALA A 1 209 ? -15.460 9.936 8.797 1.00 92.31 209 ALA A N 1
ATOM 1653 C CA . ALA A 1 209 ? -14.202 9.305 8.399 1.00 92.31 209 ALA A CA 1
ATOM 1654 C C . ALA A 1 209 ? -14.385 7.836 7.953 1.00 92.31 209 ALA A C 1
ATOM 1656 O O . ALA A 1 209 ? -13.785 6.904 8.487 1.00 92.31 209 ALA A O 1
ATOM 1657 N N . VAL A 1 210 ? -15.206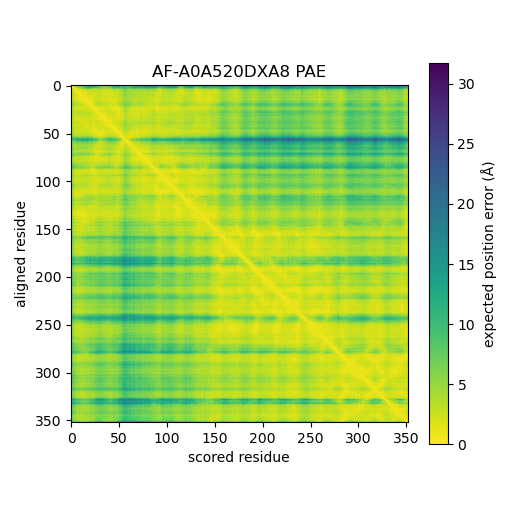 7.611 6.926 1.00 91.50 210 VAL A N 1
ATOM 1658 C CA . VAL A 1 210 ? -15.665 6.269 6.504 1.00 91.50 210 VAL A CA 1
ATOM 1659 C C . VAL A 1 210 ? -14.555 5.296 6.069 1.00 91.50 210 VAL A C 1
ATOM 1661 O O . VAL A 1 210 ? -14.746 4.081 6.112 1.00 91.50 210 VAL A O 1
ATOM 1664 N N . LYS A 1 211 ? -13.384 5.797 5.646 1.00 94.38 211 LYS A N 1
ATOM 1665 C CA . LYS A 1 211 ? -12.233 4.970 5.223 1.00 94.38 211 LYS A CA 1
ATOM 1666 C C . LYS A 1 211 ? -11.185 4.758 6.319 1.00 94.38 211 LYS A C 1
ATOM 1668 O O . LYS A 1 211 ? -10.243 3.979 6.094 1.00 94.38 211 LYS A O 1
ATOM 1673 N N . LEU A 1 212 ? -11.348 5.422 7.465 1.00 97.19 212 LEU A N 1
ATOM 1674 C CA . LEU A 1 212 ? -10.377 5.461 8.550 1.00 97.19 212 LEU A CA 1
ATOM 1675 C C . LEU A 1 212 ? -10.198 4.070 9.144 1.00 97.19 212 LEU A C 1
ATOM 1677 O O . LEU A 1 212 ? -11.170 3.374 9.423 1.00 97.19 212 LEU A O 1
ATOM 1681 N N . LYS A 1 213 ? -8.953 3.636 9.312 1.00 97.44 213 LYS A N 1
ATOM 1682 C CA . LYS A 1 213 ? -8.614 2.311 9.856 1.00 97.44 213 LYS A CA 1
ATOM 1683 C C . LYS A 1 213 ? -7.962 2.418 11.220 1.00 97.44 213 LYS A C 1
ATOM 1685 O O . LYS A 1 213 ? -8.177 1.549 12.056 1.00 97.44 213 LYS A O 1
ATOM 1690 N N . THR A 1 214 ? -7.169 3.462 11.428 1.00 98.50 214 THR A N 1
ATOM 1691 C CA . THR A 1 214 ? -6.404 3.637 12.656 1.00 98.50 214 THR A CA 1
ATOM 1692 C C . THR A 1 214 ? -6.138 5.104 12.941 1.00 98.50 214 THR A C 1
ATOM 1694 O O . THR A 1 214 ? -6.045 5.920 12.020 1.00 98.50 214 THR A O 1
ATOM 1697 N N . ILE A 1 215 ? -5.985 5.410 14.224 1.00 98.62 215 ILE A N 1
ATOM 1698 C CA . ILE A 1 215 ? -5.562 6.706 14.737 1.00 98.62 215 ILE A CA 1
ATOM 1699 C C . ILE A 1 215 ? -4.295 6.497 15.566 1.00 98.62 215 ILE A C 1
ATOM 1701 O O . ILE A 1 215 ? -4.248 5.593 16.397 1.00 98.62 215 ILE A O 1
ATOM 1705 N N . GLY A 1 216 ? -3.279 7.319 15.326 1.00 98.31 216 GLY A N 1
ATOM 1706 C CA . GLY A 1 216 ? -2.150 7.503 16.229 1.00 98.31 216 GLY A CA 1
ATOM 1707 C C . GLY A 1 216 ? -2.287 8.837 16.958 1.00 98.31 216 GLY A C 1
ATOM 1708 O O . GLY A 1 216 ? -2.484 9.864 16.315 1.00 98.31 216 GLY A O 1
ATOM 1709 N N . TYR A 1 217 ? -2.190 8.838 18.281 1.00 98.12 217 TYR A N 1
ATOM 1710 C CA . TYR A 1 217 ? -2.233 10.046 19.101 1.00 98.12 217 TYR A CA 1
ATOM 1711 C C . TYR A 1 217 ? -0.900 10.208 19.835 1.00 98.12 217 TYR A C 1
ATOM 1713 O O . TYR A 1 217 ? -0.470 9.300 20.544 1.00 98.12 217 TYR A O 1
ATOM 1721 N N . LEU A 1 218 ? -0.225 11.344 19.653 1.00 96.50 218 LEU A N 1
ATOM 1722 C CA . LEU A 1 218 ? 1.113 11.602 20.205 1.00 96.50 218 LEU A CA 1
ATOM 1723 C C . LEU A 1 218 ? 1.061 12.103 21.659 1.00 96.50 218 LEU A C 1
ATOM 1725 O O . LEU A 1 218 ? 1.677 13.105 21.999 1.00 96.50 218 LEU A O 1
ATOM 1729 N N . GLY A 1 219 ? 0.307 11.404 22.504 1.00 95.06 219 GLY A N 1
ATOM 1730 C CA . GLY A 1 219 ? 0.061 11.747 23.905 1.00 95.06 219 GLY A CA 1
ATOM 1731 C C . GLY A 1 219 ? -1.007 10.833 24.505 1.00 95.06 219 GLY A C 1
ATOM 1732 O O . GLY A 1 219 ? -1.256 9.745 23.987 1.00 95.06 219 GLY A O 1
ATOM 1733 N N . ASN A 1 220 ? -1.704 11.281 25.546 1.00 95.31 220 ASN A N 1
ATOM 1734 C CA . ASN A 1 220 ? -2.821 10.530 26.121 1.00 95.31 220 ASN A CA 1
ATOM 1735 C C . ASN A 1 220 ? -4.145 10.905 25.437 1.00 95.31 220 ASN A C 1
ATOM 1737 O O . ASN A 1 220 ? -4.637 12.024 25.591 1.00 95.31 220 ASN A O 1
ATOM 1741 N N . ALA A 1 221 ? -4.758 9.963 24.718 1.00 96.88 221 ALA A N 1
ATOM 1742 C CA . ALA A 1 221 ? -5.974 10.232 23.951 1.00 96.88 221 ALA A CA 1
ATOM 1743 C C . ALA A 1 221 ? -7.263 10.176 24.794 1.00 96.88 221 ALA A C 1
ATOM 1745 O O . ALA A 1 221 ? -8.358 10.458 24.284 1.00 96.88 221 ALA A O 1
ATOM 1746 N N . LYS A 1 222 ? -7.173 9.827 26.085 1.00 94.56 222 LYS A N 1
ATOM 1747 C CA . LYS A 1 222 ? -8.330 9.758 26.984 1.00 94.56 222 LYS A CA 1
ATOM 1748 C C . LYS A 1 222 ? -9.059 11.105 27.020 1.00 94.56 222 LYS A C 1
ATOM 1750 O O . LYS A 1 222 ? -8.456 12.153 27.227 1.00 94.56 222 LYS A O 1
ATOM 1755 N N . ASN A 1 223 ? -10.380 11.076 26.839 1.00 93.81 223 ASN A N 1
ATOM 1756 C CA . ASN A 1 223 ? -11.261 12.254 26.746 1.00 93.81 223 ASN A CA 1
ATOM 1757 C C . ASN A 1 223 ? -11.005 13.182 25.534 1.00 93.81 223 ASN A C 1
ATOM 1759 O O . ASN A 1 223 ? -11.629 14.240 25.431 1.00 93.81 223 ASN A O 1
ATOM 1763 N N . LYS A 1 224 ? -10.108 12.809 24.614 1.00 96.50 224 LYS A N 1
ATOM 1764 C CA . LYS A 1 224 ? -9.820 13.536 23.363 1.00 96.50 224 LYS A CA 1
ATOM 1765 C C . LYS A 1 224 ? -10.420 12.843 22.144 1.00 96.50 224 LYS A C 1
ATOM 1767 O O . LYS A 1 224 ? -10.759 13.509 21.166 1.00 96.50 224 LYS A O 1
ATOM 1772 N N . ILE A 1 225 ? -10.561 11.521 22.233 1.00 96.94 225 ILE A N 1
ATOM 1773 C CA . ILE A 1 225 ? -11.146 10.647 21.218 1.00 96.94 225 ILE A CA 1
ATOM 1774 C C . ILE A 1 225 ? -12.138 9.701 21.904 1.00 96.94 225 ILE A C 1
ATOM 1776 O O . ILE A 1 225 ? -11.887 9.210 23.005 1.00 96.94 225 ILE A O 1
ATOM 1780 N N . ASP A 1 226 ? -13.267 9.434 21.252 1.00 97.44 226 ASP A N 1
ATOM 1781 C CA . ASP A 1 226 ? -14.252 8.457 21.718 1.00 97.44 226 ASP A CA 1
ATOM 1782 C C . ASP A 1 226 ? -13.813 7.030 21.341 1.00 97.44 226 ASP A C 1
ATOM 1784 O O . ASP A 1 226 ? -14.011 6.580 20.211 1.00 97.44 226 ASP A O 1
ATOM 1788 N N . PHE A 1 227 ? -13.179 6.323 22.282 1.00 96.94 227 PHE A N 1
ATOM 1789 C CA . PHE A 1 227 ? -12.671 4.965 22.051 1.00 96.94 227 PHE A CA 1
ATOM 1790 C C . PHE A 1 227 ? -13.780 3.953 21.768 1.00 96.94 227 PHE A C 1
ATOM 1792 O O . PHE A 1 227 ? -13.577 3.062 20.948 1.00 96.94 227 PHE A O 1
ATOM 1799 N N . ASP A 1 228 ? -14.941 4.097 22.407 1.00 96.25 228 ASP A N 1
ATOM 1800 C CA . ASP A 1 228 ? -16.083 3.206 22.204 1.00 96.25 228 ASP A CA 1
ATOM 1801 C C . ASP A 1 228 ? -16.610 3.323 20.769 1.00 96.25 228 ASP A C 1
ATOM 1803 O O . ASP A 1 228 ? -16.751 2.322 20.060 1.00 96.25 228 ASP A O 1
ATOM 1807 N N . LEU A 1 229 ? -16.792 4.557 20.288 1.00 96.88 229 LEU A N 1
ATOM 1808 C CA . LEU A 1 229 ? -17.175 4.808 18.902 1.00 96.88 229 LEU A CA 1
ATOM 1809 C C . LEU A 1 229 ? -16.121 4.283 17.919 1.00 96.88 229 LEU A C 1
ATOM 1811 O O . LEU A 1 229 ? -16.483 3.635 16.934 1.00 96.88 229 LEU A O 1
ATOM 1815 N N . CYS A 1 230 ? -14.832 4.516 18.192 1.00 97.62 230 CYS A N 1
ATOM 1816 C CA . CYS A 1 230 ? -13.742 3.972 17.383 1.00 97.62 230 CYS A CA 1
ATOM 1817 C C . CYS A 1 230 ? -13.823 2.442 17.295 1.00 97.62 230 CYS A C 1
ATOM 1819 O O . CYS A 1 230 ? -13.815 1.894 16.193 1.00 97.62 230 CYS A O 1
ATOM 1821 N N . THR A 1 231 ? -13.973 1.748 18.424 1.00 97.31 231 THR A N 1
ATOM 1822 C CA . THR A 1 231 ? -14.083 0.282 18.475 1.00 97.31 231 THR A CA 1
ATOM 1823 C C . THR A 1 231 ? -15.286 -0.218 17.678 1.00 97.31 231 THR A C 1
ATOM 1825 O O . THR A 1 231 ? -15.129 -1.078 16.809 1.00 97.31 231 THR A O 1
ATOM 1828 N N . LYS A 1 232 ? -16.468 0.379 17.878 1.00 96.12 232 LYS A N 1
ATOM 1829 C CA . LYS A 1 232 ? -17.706 0.027 17.157 1.00 96.12 232 LYS A CA 1
ATOM 1830 C C . LYS A 1 232 ? -17.611 0.245 15.647 1.00 96.12 232 LYS A C 1
ATOM 1832 O O . LYS A 1 232 ? -18.237 -0.480 14.878 1.00 96.12 232 LYS A O 1
ATOM 1837 N N . GLN A 1 233 ? -16.820 1.223 15.210 1.00 96.12 233 GLN A N 1
ATOM 1838 C CA . GLN A 1 233 ? -16.560 1.505 13.795 1.00 96.12 233 GLN A CA 1
ATOM 1839 C C . GLN A 1 233 ? -15.361 0.740 13.231 1.00 96.12 233 GLN A C 1
ATOM 1841 O O . GLN A 1 233 ? -14.998 0.924 12.066 1.00 96.12 233 GLN A O 1
ATOM 1846 N N . GLY A 1 234 ? -14.714 -0.107 14.024 1.00 96.62 234 GLY A N 1
ATOM 1847 C CA . GLY A 1 234 ? -13.563 -0.868 13.581 1.00 96.62 234 GLY A CA 1
ATOM 1848 C C . GLY A 1 234 ? -12.308 -0.001 13.365 1.00 96.62 234 GLY A C 1
ATOM 1849 O O . GLY A 1 234 ? -11.597 -0.190 12.373 1.00 96.62 234 GLY A O 1
ATOM 1850 N N . ILE A 1 235 ? -12.091 1.024 14.189 1.00 98.00 235 ILE A N 1
ATOM 1851 C CA . ILE A 1 235 ? -10.948 1.946 14.138 1.00 98.00 235 ILE A CA 1
ATOM 1852 C C . ILE A 1 235 ? -10.045 1.671 15.341 1.00 98.00 235 ILE A C 1
ATOM 1854 O O . ILE A 1 235 ? -10.472 1.808 16.487 1.00 98.00 235 ILE A O 1
ATOM 1858 N N . VAL A 1 236 ? -8.791 1.309 15.081 1.00 98.12 236 VAL A N 1
ATOM 1859 C CA . VAL A 1 236 ? -7.796 1.066 16.137 1.00 98.12 236 VAL A CA 1
ATOM 1860 C C . VAL A 1 236 ? -7.186 2.388 16.594 1.00 98.12 236 VAL A C 1
ATOM 1862 O O . VAL A 1 236 ? -6.899 3.252 15.769 1.00 98.12 236 VAL A O 1
ATOM 1865 N N . VAL A 1 237 ? -6.976 2.553 17.896 1.00 98.50 237 VAL A N 1
ATOM 1866 C CA . VAL A 1 237 ? -6.316 3.725 18.476 1.00 98.50 237 VAL A CA 1
ATOM 1867 C C . VAL A 1 237 ? -5.019 3.296 19.151 1.00 98.50 237 VAL A C 1
ATOM 1869 O O . VAL A 1 237 ? -5.023 2.449 20.046 1.00 98.50 237 VAL A O 1
ATOM 1872 N N . PHE A 1 238 ? -3.920 3.910 18.724 1.00 98.38 238 PHE A N 1
ATOM 1873 C CA . PHE A 1 238 ? -2.623 3.845 19.386 1.00 98.38 238 PHE A CA 1
ATOM 1874 C C . PHE A 1 238 ? -2.344 5.202 20.021 1.00 98.38 238 PHE A C 1
ATOM 1876 O O . PHE A 1 238 ? -2.267 6.207 19.315 1.00 98.38 238 PHE A O 1
ATOM 1883 N N . ASP A 1 239 ? -2.199 5.236 21.337 1.00 97.44 239 ASP A N 1
ATOM 1884 C CA . ASP A 1 239 ? -1.835 6.431 22.088 1.00 97.44 239 ASP A CA 1
ATOM 1885 C C . ASP A 1 239 ? -0.716 6.112 23.089 1.00 97.44 239 ASP A C 1
ATOM 1887 O O . ASP A 1 239 ? -0.169 5.006 23.128 1.00 97.44 239 ASP A O 1
ATOM 1891 N N . ASP A 1 240 ? -0.327 7.118 23.858 1.00 95.12 240 ASP A N 1
ATOM 1892 C CA . ASP A 1 240 ? 0.768 7.057 24.809 1.00 95.12 240 ASP A CA 1
ATOM 1893 C C . ASP A 1 240 ? 0.325 7.570 26.190 1.00 95.12 240 ASP A C 1
ATOM 1895 O O . ASP A 1 240 ? 0.686 8.667 26.618 1.00 95.12 240 ASP A O 1
ATOM 1899 N N . PRO A 1 241 ? -0.456 6.776 26.944 1.00 92.38 241 PRO A N 1
ATOM 1900 C CA . PRO A 1 241 ? -0.957 7.185 28.253 1.00 92.38 241 PRO A CA 1
ATOM 1901 C C . PRO A 1 241 ? 0.148 7.302 29.312 1.00 92.38 241 PRO A C 1
ATOM 1903 O O . PRO A 1 241 ? -0.106 7.817 30.400 1.00 92.38 241 PRO A O 1
ATOM 1906 N N . LYS A 1 242 ? 1.353 6.789 29.026 1.00 91.19 242 LYS A N 1
ATOM 1907 C CA . LYS A 1 242 ? 2.503 6.780 29.939 1.00 91.19 242 LYS A CA 1
ATOM 1908 C C . LYS A 1 242 ? 3.533 7.866 29.619 1.00 91.19 242 LYS A C 1
ATOM 1910 O O . LYS A 1 242 ? 4.564 7.894 30.285 1.00 91.19 242 LYS A O 1
ATOM 1915 N N . ASN A 1 243 ? 3.265 8.735 28.640 1.00 87.50 243 ASN A N 1
ATOM 1916 C CA . ASN A 1 243 ? 4.179 9.788 28.189 1.00 87.50 243 ASN A CA 1
ATOM 1917 C C . ASN A 1 243 ? 5.592 9.245 27.909 1.00 87.50 243 ASN A C 1
ATOM 1919 O O . ASN A 1 243 ? 6.596 9.731 28.432 1.00 87.50 243 ASN A O 1
ATOM 1923 N N . ASN A 1 244 ? 5.663 8.172 27.125 1.00 88.75 244 ASN A N 1
ATOM 1924 C CA . ASN A 1 244 ? 6.901 7.570 26.682 1.00 88.75 244 ASN A CA 1
ATOM 1925 C C . ASN A 1 244 ? 7.746 8.604 25.911 1.00 88.75 244 ASN A C 1
ATOM 1927 O O . ASN A 1 244 ? 7.301 9.119 24.883 1.00 88.75 244 ASN A O 1
ATOM 1931 N N . PRO A 1 245 ? 9.011 8.842 26.307 1.00 86.94 245 PRO A N 1
ATOM 1932 C CA . PRO A 1 245 ? 9.877 9.812 25.633 1.00 86.94 245 PRO A CA 1
ATOM 1933 C C . PRO A 1 245 ? 10.167 9.468 24.161 1.00 86.94 245 PRO A C 1
ATOM 1935 O O . PRO A 1 245 ? 10.711 10.290 23.432 1.00 86.94 245 PRO A O 1
ATOM 1938 N N . ARG A 1 246 ? 9.829 8.252 23.710 1.00 90.31 246 ARG A N 1
ATOM 1939 C CA . ARG A 1 246 ? 9.978 7.789 22.323 1.00 90.31 246 ARG A CA 1
ATOM 1940 C C . ARG A 1 246 ? 8.660 7.752 21.543 1.00 90.31 246 ARG A C 1
ATOM 1942 O O . ARG A 1 246 ? 8.601 7.078 20.515 1.00 90.31 246 ARG A O 1
ATOM 1949 N N . ASN A 1 247 ? 7.597 8.415 22.001 1.00 90.94 247 ASN A N 1
ATOM 1950 C CA . ASN A 1 247 ? 6.283 8.349 21.348 1.00 90.94 247 ASN A CA 1
ATOM 1951 C C . ASN A 1 247 ? 6.283 8.836 19.886 1.00 90.94 247 ASN A C 1
ATOM 1953 O O . ASN A 1 247 ? 5.592 8.241 19.058 1.00 90.94 247 ASN A O 1
ATOM 1957 N N . ILE A 1 248 ? 7.148 9.805 19.566 1.00 92.56 248 ILE A N 1
ATOM 1958 C CA . ILE A 1 248 ? 7.430 10.327 18.221 1.00 92.56 248 ILE A CA 1
ATOM 1959 C C . ILE A 1 248 ? 7.767 9.196 17.243 1.00 92.56 248 ILE A C 1
ATOM 1961 O O . ILE A 1 248 ? 7.300 9.208 16.112 1.00 92.56 248 ILE A O 1
ATOM 1965 N N . ASP A 1 249 ? 8.512 8.179 17.685 1.00 94.94 249 ASP A N 1
ATOM 1966 C CA . ASP A 1 249 ? 8.840 7.015 16.857 1.00 94.94 249 ASP A CA 1
ATOM 1967 C C . ASP A 1 249 ? 7.877 5.850 17.079 1.00 94.94 249 ASP A C 1
ATOM 1969 O O . ASP A 1 249 ? 7.568 5.089 16.162 1.00 94.94 249 ASP A O 1
ATOM 1973 N N . PHE A 1 250 ? 7.452 5.650 18.323 1.00 95.38 250 PHE A N 1
ATOM 1974 C CA . PHE A 1 250 ? 6.707 4.472 18.743 1.00 95.38 250 PHE A CA 1
ATOM 1975 C C . PHE A 1 250 ? 5.300 4.438 18.137 1.00 95.38 250 PHE A C 1
ATOM 1977 O O . PHE A 1 250 ? 4.922 3.425 17.552 1.00 95.38 250 PHE A O 1
ATOM 1984 N N . ILE A 1 251 ? 4.544 5.535 18.220 1.00 97.50 251 ILE A N 1
ATOM 1985 C CA . ILE A 1 251 ? 3.166 5.602 17.716 1.00 97.50 251 ILE A CA 1
ATOM 1986 C C . ILE A 1 251 ? 3.086 5.410 16.193 1.00 97.50 251 ILE A C 1
ATOM 1988 O O . ILE A 1 251 ? 2.337 4.528 15.762 1.00 97.50 251 ILE A O 1
ATOM 1992 N N . PRO A 1 252 ? 3.852 6.131 15.345 1.00 97.62 252 PRO A N 1
ATOM 1993 C CA . PRO A 1 252 ? 3.791 5.904 13.901 1.00 97.62 252 PRO A CA 1
ATOM 1994 C C . PRO A 1 252 ? 4.266 4.501 13.505 1.00 97.62 252 PRO A C 1
ATOM 1996 O O . PRO A 1 252 ? 3.723 3.939 12.556 1.00 97.62 252 PRO A O 1
ATOM 1999 N N . LYS A 1 253 ? 5.208 3.889 14.241 1.00 97.12 253 LYS A N 1
ATOM 2000 C CA . LYS A 1 253 ? 5.594 2.484 14.015 1.00 97.12 253 LYS A CA 1
ATOM 2001 C C . LYS A 1 253 ? 4.438 1.529 14.292 1.00 97.12 253 LYS A C 1
ATOM 2003 O O . LYS A 1 253 ? 4.176 0.667 13.466 1.00 97.12 253 LYS A O 1
ATOM 2008 N N . ARG A 1 254 ? 3.687 1.713 15.384 1.00 97.44 254 ARG A N 1
ATOM 2009 C CA . ARG A 1 254 ? 2.502 0.882 15.680 1.00 97.44 254 ARG A CA 1
ATOM 2010 C C . ARG A 1 254 ? 1.403 1.042 14.637 1.00 97.44 254 ARG A C 1
ATOM 2012 O O . ARG A 1 254 ? 0.812 0.054 14.206 1.00 97.44 254 ARG A O 1
ATOM 2019 N N . VAL A 1 255 ? 1.187 2.271 14.176 1.00 98.19 255 VAL A N 1
ATOM 2020 C CA . VAL A 1 255 ? 0.281 2.559 13.060 1.00 98.19 255 VAL A CA 1
ATOM 2021 C C . VAL A 1 255 ? 0.735 1.833 11.789 1.00 98.19 255 VAL A C 1
ATOM 2023 O O . VAL A 1 255 ? -0.074 1.145 11.167 1.00 98.19 255 VAL A O 1
ATOM 2026 N N . ALA A 1 256 ? 2.015 1.924 11.419 1.00 96.81 256 ALA A N 1
ATOM 2027 C CA . ALA A 1 256 ? 2.564 1.217 10.261 1.00 96.81 256 ALA A CA 1
ATOM 2028 C C . ALA A 1 256 ? 2.446 -0.312 10.414 1.00 96.81 256 ALA A C 1
ATOM 2030 O O . ALA A 1 256 ? 1.973 -0.988 9.499 1.00 96.81 256 ALA A O 1
ATOM 2031 N N . ASP A 1 257 ? 2.774 -0.860 11.585 1.00 96.12 257 ASP A N 1
ATOM 2032 C CA . ASP A 1 257 ? 2.662 -2.290 11.892 1.00 96.12 257 ASP A CA 1
ATOM 2033 C C . ASP A 1 257 ? 1.222 -2.787 11.727 1.00 96.12 257 ASP A C 1
ATOM 2035 O O . ASP A 1 257 ? 0.990 -3.815 11.088 1.00 96.12 257 ASP A O 1
ATOM 2039 N N . PHE A 1 258 ? 0.228 -2.049 12.228 1.00 97.38 258 PHE A N 1
ATOM 2040 C CA . PHE A 1 258 ? -1.185 -2.382 12.036 1.00 97.38 258 PHE A CA 1
ATOM 2041 C C . PHE A 1 258 ? -1.604 -2.343 10.561 1.00 97.38 258 PHE A C 1
ATOM 2043 O O . PHE A 1 258 ? -2.395 -3.174 10.088 1.00 97.38 258 PHE A O 1
ATOM 2050 N N . MET A 1 259 ? -1.092 -1.367 9.813 1.00 96.19 259 MET A N 1
ATOM 2051 C CA . MET A 1 259 ? -1.380 -1.231 8.390 1.00 96.19 259 MET A CA 1
ATOM 2052 C C . MET A 1 259 ? -0.782 -2.381 7.578 1.00 96.19 259 MET A C 1
ATOM 2054 O O . MET A 1 259 ? -1.458 -2.880 6.677 1.00 96.19 259 MET A O 1
ATOM 2058 N N . ASN A 1 260 ? 0.409 -2.846 7.959 1.00 93.81 260 ASN A N 1
ATOM 2059 C CA . ASN A 1 260 ? 1.176 -3.870 7.252 1.00 93.81 260 ASN A CA 1
ATOM 2060 C C . ASN A 1 260 ? 0.837 -5.306 7.669 1.00 93.81 260 ASN A C 1
ATOM 2062 O O . ASN A 1 260 ? 0.859 -6.203 6.835 1.00 93.81 260 ASN A O 1
ATOM 2066 N N . THR A 1 261 ? 0.532 -5.537 8.946 1.00 94.81 261 THR A N 1
ATOM 2067 C CA . THR A 1 261 ? 0.447 -6.894 9.526 1.00 94.81 261 THR A CA 1
ATOM 2068 C C . THR A 1 261 ? -0.873 -7.191 10.229 1.00 94.81 261 THR A C 1
ATOM 2070 O O . THR A 1 261 ? -1.165 -8.353 10.515 1.00 94.81 261 THR A O 1
ATOM 2073 N N . GLY A 1 262 ? -1.664 -6.155 10.528 1.00 96.19 262 GLY A N 1
ATOM 2074 C CA . GLY A 1 262 ? -2.851 -6.273 11.371 1.00 96.19 262 GLY A CA 1
ATOM 2075 C C . GLY A 1 262 ? -2.559 -6.335 12.868 1.00 96.19 262 GLY A C 1
ATOM 2076 O O . GLY A 1 262 ? -3.486 -6.586 13.631 1.00 96.19 262 GLY A O 1
ATOM 2077 N N . ALA A 1 263 ? -1.320 -6.124 13.313 1.00 96.75 263 ALA A N 1
ATOM 2078 C CA . ALA A 1 263 ? -1.009 -6.123 14.738 1.00 96.75 263 ALA A CA 1
ATOM 2079 C C . ALA A 1 263 ? -1.750 -4.994 15.477 1.00 96.75 263 ALA A C 1
ATOM 2081 O O . ALA A 1 263 ? -1.747 -3.845 15.043 1.00 96.75 263 ALA A O 1
ATOM 2082 N N . THR A 1 264 ? -2.362 -5.327 16.609 1.00 97.62 264 THR A N 1
ATOM 2083 C CA . THR A 1 264 ? -3.093 -4.407 17.502 1.00 97.62 264 THR A CA 1
ATOM 2084 C C . THR A 1 264 ? -2.459 -4.340 18.890 1.00 97.62 264 THR A C 1
ATOM 2086 O O . THR A 1 264 ? -3.038 -3.787 19.823 1.00 97.62 264 THR A O 1
ATOM 2089 N N . TYR A 1 265 ? -1.269 -4.919 19.049 1.00 95.19 265 TYR A N 1
ATOM 2090 C CA . TYR A 1 265 ? -0.513 -4.887 20.295 1.00 95.19 265 TYR A CA 1
ATOM 2091 C C . TYR A 1 265 ? -0.238 -3.450 20.760 1.00 95.19 265 TYR A C 1
ATOM 2093 O O . TYR A 1 265 ? 0.252 -2.626 19.984 1.00 95.19 265 TYR A O 1
ATOM 2101 N N . LEU A 1 266 ? -0.533 -3.183 22.036 1.00 94.88 266 LEU A N 1
ATOM 2102 C CA . LEU A 1 266 ? -0.483 -1.867 22.686 1.00 94.88 266 LEU A CA 1
ATOM 2103 C C . LEU A 1 266 ? -1.450 -0.838 22.085 1.00 94.88 266 LEU A C 1
ATOM 2105 O O . LEU A 1 266 ? -1.221 0.363 22.197 1.00 94.88 266 LEU A O 1
ATOM 2109 N N . SER A 1 267 ? -2.531 -1.298 21.456 1.00 97.19 267 SER A N 1
ATOM 2110 C CA . SER A 1 267 ? -3.680 -0.434 21.188 1.00 97.19 267 SER A CA 1
ATOM 2111 C C . SER A 1 267 ? -4.507 -0.235 22.457 1.00 97.19 267 SER A C 1
ATOM 2113 O O . SER A 1 267 ? -4.549 -1.098 23.337 1.00 97.19 267 SER A O 1
ATOM 2115 N N . SER A 1 268 ? -5.197 0.897 22.532 1.00 96.75 268 SER A N 1
ATOM 2116 C CA . SER A 1 268 ? -5.942 1.291 23.734 1.00 96.75 268 SER A CA 1
ATOM 2117 C C . SER A 1 268 ? -7.408 0.878 23.713 1.00 96.75 268 SER A C 1
ATOM 2119 O O . SER A 1 268 ? -8.090 0.969 24.732 1.00 96.75 268 SER A O 1
ATOM 2121 N N . ASN A 1 269 ? -7.909 0.408 22.569 1.00 96.88 269 ASN A N 1
ATOM 2122 C CA . ASN A 1 269 ? -9.324 0.089 22.392 1.00 96.88 269 ASN A CA 1
ATOM 2123 C C . ASN A 1 269 ? -9.592 -1.287 21.752 1.00 96.88 269 ASN A C 1
ATOM 2125 O O . ASN A 1 269 ? -10.750 -1.694 21.650 1.00 96.88 269 ASN A O 1
ATOM 2129 N N . TYR A 1 270 ? -8.550 -2.015 21.340 1.00 97.25 270 TYR A N 1
ATOM 2130 C CA . TYR A 1 270 ? -8.665 -3.315 20.677 1.00 97.25 270 TYR A CA 1
ATOM 2131 C C . TYR A 1 270 ? -8.093 -4.460 21.521 1.00 97.25 270 TYR A C 1
ATOM 2133 O O . TYR A 1 270 ? -7.242 -4.234 22.382 1.00 97.25 270 TYR A O 1
ATOM 2141 N N . PRO A 1 271 ? -8.513 -5.714 21.261 1.00 94.88 271 PRO A N 1
ATOM 2142 C CA . PRO A 1 271 ? -7.798 -6.877 21.771 1.00 94.88 271 PRO A CA 1
ATOM 2143 C C . PRO A 1 271 ? -6.338 -6.864 21.297 1.00 94.88 271 PRO A C 1
ATOM 2145 O O . PRO A 1 271 ? -6.065 -6.572 20.132 1.00 94.88 271 PRO A O 1
ATOM 2148 N N . ASN A 1 272 ? -5.401 -7.182 22.189 1.00 93.38 272 ASN A N 1
ATOM 2149 C CA . ASN A 1 272 ? -3.966 -7.129 21.907 1.00 93.38 272 ASN A CA 1
ATOM 2150 C C . ASN A 1 272 ? -3.496 -8.362 21.130 1.00 93.38 272 ASN A C 1
ATOM 2152 O O . ASN A 1 272 ? -3.276 -9.407 21.734 1.00 93.38 272 ASN A O 1
ATOM 2156 N N . LEU A 1 273 ? -3.282 -8.226 19.820 1.00 94.31 273 LEU A N 1
ATOM 2157 C CA . LEU A 1 273 ? -2.840 -9.321 18.959 1.00 94.31 273 LEU A CA 1
ATOM 2158 C C . LEU A 1 273 ? -1.570 -8.947 18.184 1.00 94.31 273 LEU A C 1
ATOM 2160 O O . LEU A 1 273 ? -1.470 -7.865 17.600 1.00 94.31 273 LEU A O 1
ATOM 2164 N N . GLN A 1 274 ? -0.604 -9.864 18.152 1.00 93.50 274 GLN A N 1
ATOM 2165 C CA . GLN A 1 274 ? 0.608 -9.770 17.342 1.00 93.50 274 GLN A CA 1
ATOM 2166 C C . GLN A 1 274 ? 0.958 -11.164 16.828 1.00 93.50 274 GLN A C 1
ATOM 2168 O O . GLN A 1 274 ? 1.153 -12.080 17.620 1.00 93.50 274 GLN A O 1
ATOM 2173 N N . LEU A 1 275 ? 1.024 -11.320 15.507 1.00 91.50 275 LEU A N 1
ATOM 2174 C CA . LEU A 1 275 ? 1.264 -12.608 14.860 1.00 91.50 275 LEU A CA 1
ATOM 2175 C C . LEU A 1 275 ? 2.438 -12.505 13.888 1.00 91.50 275 LEU A C 1
ATOM 2177 O O . LEU A 1 275 ? 2.534 -11.493 13.180 1.00 91.50 275 LEU A O 1
ATOM 2181 N N . PRO A 1 276 ? 3.290 -13.541 13.799 1.00 90.62 276 PRO A N 1
ATOM 2182 C CA . PRO A 1 276 ? 4.331 -13.598 12.781 1.00 90.62 276 PRO A CA 1
ATOM 2183 C C . PRO A 1 276 ? 3.707 -13.599 11.381 1.00 90.62 276 PRO A C 1
ATOM 2185 O O . PRO A 1 276 ? 2.549 -13.987 11.209 1.00 90.62 276 PRO A O 1
ATOM 2188 N N . LYS A 1 277 ? 4.460 -13.156 10.372 1.00 86.75 277 LYS A N 1
ATOM 2189 C CA . LYS A 1 277 ? 4.060 -13.342 8.973 1.00 86.75 277 LYS A CA 1
ATOM 2190 C C . LYS A 1 277 ? 4.228 -14.819 8.614 1.00 86.75 277 LYS A C 1
ATOM 2192 O O . LYS A 1 277 ? 5.233 -15.421 8.981 1.00 86.75 277 LYS A O 1
ATOM 2197 N N . ILE A 1 278 ? 3.250 -15.377 7.909 1.00 89.56 278 ILE A N 1
ATOM 2198 C CA . ILE A 1 278 ? 3.326 -16.731 7.365 1.00 89.56 278 ILE A CA 1
ATOM 2199 C C . ILE A 1 278 ? 3.650 -16.618 5.875 1.00 89.56 278 ILE A C 1
ATOM 2201 O O . ILE A 1 278 ? 2.930 -15.955 5.123 1.00 89.56 278 ILE A O 1
ATOM 2205 N N . ASP A 1 279 ? 4.749 -17.236 5.451 1.00 84.25 279 ASP A N 1
ATOM 2206 C CA . ASP A 1 279 ? 5.180 -17.202 4.055 1.00 84.25 279 ASP A CA 1
ATOM 2207 C C . ASP A 1 279 ? 4.159 -17.874 3.129 1.00 84.25 279 ASP A C 1
ATOM 2209 O O . ASP A 1 279 ? 3.474 -18.822 3.511 1.00 84.25 279 ASP A O 1
ATOM 2213 N N . LYS A 1 280 ? 4.075 -17.385 1.883 1.00 84.19 280 LYS A N 1
ATOM 2214 C CA . LYS A 1 280 ? 3.171 -17.900 0.832 1.00 84.19 280 LYS A CA 1
ATOM 2215 C C . LYS A 1 280 ? 1.690 -17.956 1.247 1.00 84.19 280 LYS A C 1
ATOM 2217 O O . LYS A 1 280 ? 0.929 -18.773 0.730 1.00 84.19 280 LYS A O 1
ATOM 2222 N N . SER A 1 281 ? 1.283 -17.069 2.150 1.00 91.62 281 SER A N 1
ATOM 2223 C CA . SER A 1 281 ? -0.099 -16.927 2.599 1.00 91.62 281 SER A CA 1
ATOM 2224 C C . SER A 1 281 ? -0.587 -15.492 2.426 1.00 91.62 281 SER A C 1
ATOM 2226 O O . SER A 1 281 ? 0.213 -14.556 2.395 1.00 91.62 281 SER A O 1
ATOM 2228 N N . HIS A 1 282 ? -1.901 -15.316 2.320 1.00 93.44 282 HIS A N 1
ATOM 2229 C CA . HIS A 1 282 ? -2.544 -14.010 2.396 1.00 93.44 282 HIS A CA 1
ATOM 2230 C C . HIS A 1 282 ? -3.304 -13.887 3.712 1.00 93.44 282 HIS A C 1
ATOM 2232 O O . HIS A 1 282 ? -4.054 -14.779 4.105 1.00 93.44 282 HIS A O 1
ATOM 2238 N N . ARG A 1 283 ? -3.137 -12.745 4.372 1.00 95.81 283 ARG A N 1
ATOM 2239 C CA . ARG A 1 283 ? -3.727 -12.451 5.670 1.00 95.81 283 ARG A CA 1
ATOM 2240 C C . ARG A 1 283 ? -5.040 -11.705 5.520 1.00 95.81 283 ARG A C 1
ATOM 2242 O O . ARG A 1 283 ? -5.104 -10.601 4.978 1.00 95.81 283 ARG A O 1
ATOM 2249 N N . LEU A 1 284 ? -6.093 -12.274 6.077 1.00 96.94 284 LEU A N 1
ATOM 2250 C CA . LEU A 1 284 ? -7.417 -11.682 6.150 1.00 96.94 284 LEU A CA 1
ATOM 2251 C C . LEU A 1 284 ? -7.671 -11.192 7.567 1.00 96.94 284 LEU A C 1
ATOM 2253 O O . LEU A 1 284 ? -7.469 -11.922 8.532 1.00 96.94 284 LEU A O 1
ATOM 2257 N N . ILE A 1 285 ? -8.139 -9.956 7.684 1.00 97.62 285 ILE A N 1
ATOM 2258 C CA . ILE A 1 285 ? -8.575 -9.384 8.954 1.00 97.62 285 ILE A CA 1
ATOM 2259 C C . ILE A 1 285 ? -10.081 -9.209 8.877 1.00 97.62 285 ILE A C 1
ATOM 2261 O O . ILE A 1 285 ? -10.576 -8.447 8.039 1.00 97.62 285 ILE A O 1
ATOM 2265 N N . HIS A 1 286 ? -10.794 -9.881 9.770 1.00 98.25 286 HIS A N 1
ATOM 2266 C CA . HIS A 1 286 ? -12.237 -9.782 9.910 1.00 98.25 286 HIS A CA 1
ATOM 2267 C C . HIS A 1 286 ? -12.567 -9.186 11.278 1.00 98.25 286 HIS A C 1
ATOM 2269 O O . HIS A 1 286 ? -12.265 -9.765 12.320 1.00 98.25 286 HIS A O 1
ATOM 2275 N N . ILE A 1 287 ? -13.129 -7.979 11.260 1.00 98.31 287 ILE A N 1
ATOM 2276 C CA . ILE A 1 287 ? -13.597 -7.265 12.445 1.00 98.31 287 ILE A CA 1
ATOM 2277 C C . ILE A 1 287 ? -15.112 -7.375 12.444 1.00 98.31 287 ILE A C 1
ATOM 2279 O O . ILE A 1 287 ? -15.757 -6.948 11.483 1.00 98.31 287 ILE A O 1
ATOM 2283 N N . HIS A 1 288 ? -15.683 -7.913 13.510 1.00 98.44 288 HIS A N 1
ATOM 2284 C CA . HIS A 1 288 ? -17.113 -8.190 13.600 1.00 98.44 288 HIS A CA 1
ATOM 2285 C C . HIS A 1 288 ? -17.648 -7.873 14.993 1.00 98.44 288 HIS A C 1
ATOM 2287 O O . HIS A 1 288 ? -16.880 -7.779 15.948 1.00 98.44 288 HIS A O 1
ATOM 2293 N N . LYS A 1 289 ? -18.970 -7.733 15.133 1.00 98.19 289 LYS A N 1
ATOM 2294 C CA . LYS A 1 289 ? -19.583 -7.681 16.470 1.00 98.19 289 LYS A CA 1
ATOM 2295 C C . LYS A 1 289 ? -19.323 -8.998 17.201 1.00 98.19 289 LYS A C 1
ATOM 2297 O O . LYS A 1 289 ? -19.300 -10.062 16.573 1.00 98.19 289 LYS A O 1
ATOM 2302 N N . ASN A 1 290 ? -19.132 -8.936 18.513 1.00 96.94 290 ASN A N 1
ATOM 2303 C CA . ASN A 1 290 ? -18.929 -10.135 19.319 1.00 96.94 290 ASN A CA 1
ATOM 2304 C C . ASN A 1 290 ? -20.268 -10.853 19.583 1.00 96.94 290 ASN A C 1
ATOM 2306 O O . ASN A 1 290 ? -20.932 -10.596 20.583 1.00 96.94 290 ASN A O 1
ATOM 2310 N N . VAL A 1 291 ? -20.693 -11.712 18.652 1.00 97.81 291 VAL A N 1
ATOM 2311 C CA . VAL A 1 291 ? -21.954 -12.468 18.740 1.00 97.81 291 VAL A CA 1
ATOM 2312 C C . VAL A 1 291 ? -21.727 -13.971 18.530 1.00 97.81 291 VAL A C 1
ATOM 2314 O O . VAL A 1 291 ? -20.859 -14.349 17.734 1.00 97.81 291 VAL A O 1
ATOM 2317 N N . PRO A 1 292 ? -22.503 -14.851 19.194 1.00 97.81 292 PRO A N 1
ATOM 2318 C CA . PRO A 1 292 ? -22.394 -16.296 19.004 1.00 97.81 292 PRO A CA 1
ATOM 2319 C C . PRO A 1 292 ? -22.537 -16.728 17.536 1.00 97.81 292 PRO A C 1
ATOM 2321 O O . PRO A 1 292 ? -23.316 -16.163 16.770 1.00 97.81 292 PRO A O 1
ATOM 2324 N N . GLY A 1 293 ? -21.778 -17.752 17.137 1.00 97.25 293 GLY A N 1
ATOM 2325 C CA . GLY A 1 293 ? -21.858 -18.358 15.801 1.00 97.25 293 GLY A CA 1
ATOM 2326 C C . GLY A 1 293 ? -21.149 -17.595 14.673 1.00 97.25 293 GLY A C 1
ATOM 2327 O O . GLY A 1 293 ? -21.052 -18.119 13.563 1.00 97.25 293 GLY A O 1
ATOM 2328 N N . ILE A 1 294 ? -20.597 -16.402 14.922 1.00 98.12 294 ILE A N 1
ATOM 2329 C CA . ILE A 1 294 ? -19.940 -15.599 13.876 1.00 98.12 294 ILE A CA 1
ATOM 2330 C C . ILE A 1 294 ? -18.732 -16.304 13.239 1.00 98.12 294 ILE A C 1
ATOM 2332 O O . ILE A 1 294 ? -18.606 -16.308 12.016 1.00 98.12 294 ILE A O 1
ATOM 2336 N N . MET A 1 295 ? -17.899 -16.991 14.028 1.00 98.31 295 MET A N 1
ATOM 2337 C CA . MET A 1 295 ? -16.766 -17.761 13.494 1.00 98.31 295 MET A CA 1
ATOM 2338 C C . MET A 1 295 ? -17.215 -18.948 12.643 1.00 98.31 295 MET A C 1
ATOM 2340 O O . MET A 1 295 ? -16.585 -19.243 11.632 1.00 98.31 295 MET A O 1
ATOM 2344 N N . ALA A 1 296 ? -18.332 -19.593 12.994 1.00 98.31 296 ALA A N 1
ATOM 2345 C CA . ALA A 1 296 ? -18.905 -20.651 12.167 1.00 98.31 296 ALA A CA 1
ATOM 2346 C C . ALA A 1 296 ? -19.371 -20.095 10.811 1.00 98.31 296 ALA A C 1
ATOM 2348 O O . ALA A 1 296 ? -19.083 -20.699 9.779 1.00 98.31 296 ALA A O 1
ATOM 2349 N N . LYS A 1 297 ? -20.008 -18.910 10.789 1.00 98.31 297 LYS A N 1
ATOM 2350 C CA . LYS A 1 297 ? -20.374 -18.213 9.540 1.00 98.31 297 LYS A CA 1
ATOM 2351 C C 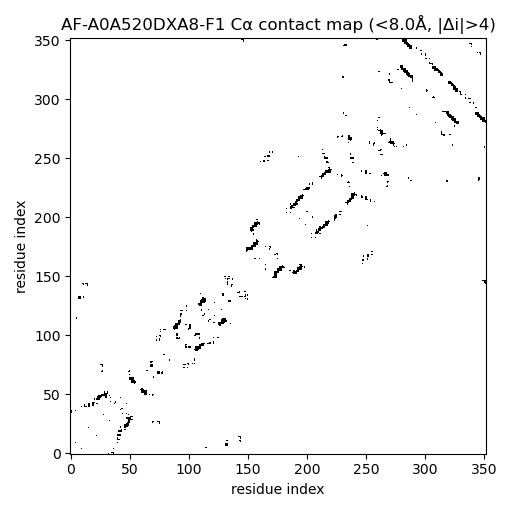. LYS A 1 297 ? -19.132 -17.913 8.685 1.00 98.31 297 LYS A C 1
ATOM 2353 O O . LYS A 1 297 ? -19.147 -18.183 7.488 1.00 98.31 297 LYS A O 1
ATOM 2358 N N . ILE A 1 298 ? -18.055 -17.404 9.293 1.00 98.19 298 ILE A N 1
ATOM 2359 C CA . ILE A 1 298 ? -16.783 -17.114 8.606 1.00 98.19 298 ILE A CA 1
ATOM 2360 C C . ILE A 1 298 ? -16.165 -18.393 8.023 1.00 98.19 298 ILE A C 1
ATOM 2362 O O . ILE A 1 298 ? -15.881 -18.449 6.827 1.00 98.19 298 ILE A O 1
ATOM 2366 N N . ASN A 1 299 ? -16.023 -19.443 8.830 1.00 98.06 299 ASN A N 1
ATOM 2367 C CA . ASN A 1 299 ? -15.390 -20.693 8.406 1.00 98.06 299 ASN A CA 1
ATOM 2368 C C . ASN A 1 299 ? -16.231 -21.466 7.379 1.00 98.06 299 ASN A C 1
ATOM 2370 O O . ASN A 1 299 ? -15.672 -22.106 6.495 1.00 98.06 299 ASN A O 1
ATOM 2374 N N . THR A 1 300 ? -17.560 -21.330 7.411 1.00 98.19 300 THR A N 1
ATOM 2375 C CA . THR A 1 300 ? -18.445 -21.863 6.360 1.00 98.19 300 THR A CA 1
ATOM 2376 C C . THR A 1 300 ? -18.180 -21.195 5.012 1.00 98.19 300 THR A C 1
ATOM 2378 O O . THR A 1 300 ? -18.200 -21.864 3.980 1.00 98.19 300 THR A O 1
ATOM 2381 N N . VAL A 1 301 ? -17.906 -19.884 4.995 1.00 97.81 301 VAL A N 1
ATOM 2382 C CA . VAL A 1 301 ? -17.519 -19.190 3.758 1.00 97.81 301 VAL A CA 1
ATOM 2383 C C . VAL A 1 301 ? -16.175 -19.712 3.257 1.00 97.81 301 VAL A C 1
ATOM 2385 O O . VAL A 1 301 ? -16.073 -20.018 2.075 1.00 97.81 301 VAL A O 1
ATOM 2388 N N . PHE A 1 302 ? -15.176 -19.888 4.125 1.00 97.31 302 PHE A N 1
ATOM 2389 C CA . PHE A 1 302 ? -13.906 -20.493 3.707 1.00 97.31 302 PHE A CA 1
ATOM 2390 C C . PHE A 1 302 ? -14.097 -21.891 3.107 1.00 97.31 302 PHE A C 1
ATOM 2392 O O . PHE A 1 302 ? -13.630 -22.132 1.999 1.00 97.31 302 PHE A O 1
ATOM 2399 N N . ALA A 1 303 ? -14.864 -22.762 3.768 1.00 96.62 303 ALA A N 1
ATOM 2400 C CA . ALA A 1 303 ? -15.145 -24.109 3.274 1.00 96.62 303 ALA A CA 1
ATOM 2401 C C . ALA A 1 303 ? -15.881 -24.107 1.921 1.00 96.62 303 ALA A C 1
ATOM 2403 O O . ALA A 1 303 ? -15.528 -24.860 1.021 1.00 96.62 303 ALA A O 1
ATOM 2404 N N . LYS A 1 304 ? -16.876 -23.227 1.739 1.00 96.56 304 LYS A N 1
ATOM 2405 C CA . LYS A 1 304 ? -17.626 -23.107 0.475 1.00 96.56 304 LYS A CA 1
ATOM 2406 C C . LYS A 1 304 ? -16.742 -22.701 -0.709 1.00 96.56 304 LYS A C 1
ATOM 2408 O O . LYS A 1 304 ? -17.056 -23.040 -1.845 1.00 96.56 304 LYS A O 1
ATOM 2413 N N . HIS A 1 305 ? -15.697 -21.931 -0.437 1.00 95.94 305 HIS A N 1
ATOM 2414 C CA . HIS A 1 305 ? -14.752 -21.437 -1.433 1.00 95.94 305 HIS A CA 1
ATOM 2415 C C . HIS A 1 305 ? -13.489 -22.312 -1.532 1.00 95.94 305 HIS A C 1
ATOM 2417 O O . HIS A 1 305 ? -12.524 -21.886 -2.155 1.00 95.94 305 HIS A O 1
ATOM 2423 N N . ASP A 1 306 ? -13.497 -23.503 -0.917 1.00 94.38 306 ASP A N 1
ATOM 2424 C CA . ASP A 1 306 ? -12.377 -24.457 -0.901 1.00 94.38 306 ASP A CA 1
ATOM 2425 C C . ASP A 1 306 ? -11.051 -23.831 -0.425 1.00 94.38 306 ASP A C 1
ATOM 2427 O O . ASP A 1 306 ? -9.971 -24.052 -0.969 1.00 94.38 306 ASP A O 1
ATOM 2431 N N . ILE A 1 307 ? -11.146 -22.969 0.592 1.00 96.19 307 ILE A N 1
ATOM 2432 C CA . ILE A 1 307 ? -10.000 -22.232 1.124 1.00 96.19 307 ILE A CA 1
ATOM 2433 C C . ILE A 1 307 ? -9.315 -23.028 2.222 1.00 96.19 307 ILE A C 1
ATOM 2435 O O . ILE A 1 307 ? -9.918 -23.341 3.252 1.00 96.19 307 ILE A O 1
ATOM 2439 N N . ASN A 1 308 ? -8.012 -23.246 2.055 1.00 94.38 308 ASN A N 1
ATOM 2440 C CA . ASN A 1 308 ? -7.176 -23.811 3.099 1.00 94.38 308 ASN A CA 1
ATOM 2441 C C . ASN A 1 308 ? -6.717 -22.718 4.077 1.00 94.38 308 ASN A C 1
ATOM 2443 O O . ASN A 1 308 ? -5.996 -21.785 3.709 1.00 94.38 308 ASN A O 1
ATOM 2447 N N . ILE A 1 309 ? -7.102 -22.862 5.345 1.00 96.25 309 ILE A N 1
ATOM 2448 C CA . ILE A 1 309 ? -6.671 -21.980 6.432 1.00 96.25 309 ILE A CA 1
ATOM 2449 C C . ILE A 1 309 ? -5.320 -22.472 6.955 1.00 96.25 309 ILE A C 1
ATOM 2451 O O . ILE A 1 309 ? -5.216 -23.568 7.497 1.00 96.25 309 ILE A O 1
ATOM 2455 N N . VAL A 1 310 ? -4.291 -21.639 6.826 1.00 95.62 310 VAL A N 1
ATOM 2456 C CA . VAL A 1 310 ? -2.934 -21.933 7.312 1.00 95.62 310 VAL A CA 1
ATOM 2457 C C . VAL A 1 310 ? -2.798 -21.587 8.795 1.00 95.62 310 VAL A C 1
ATOM 2459 O O . VAL A 1 310 ? -2.132 -22.290 9.550 1.00 95.62 310 VAL A O 1
ATOM 2462 N N . GLY A 1 311 ? -3.453 -20.512 9.227 1.00 95.44 311 GLY A N 1
ATOM 2463 C CA . GLY A 1 311 ? -3.501 -20.104 10.624 1.00 95.44 311 GLY A CA 1
ATOM 2464 C C . GLY A 1 311 ? -4.699 -19.205 10.883 1.00 95.44 311 GLY A C 1
ATOM 2465 O O . GLY A 1 311 ? -5.057 -18.381 10.046 1.00 95.44 311 GLY A O 1
ATOM 2466 N N . GLN A 1 312 ? -5.336 -19.351 12.041 1.00 96.94 312 GLN A N 1
ATOM 2467 C CA . GLN A 1 312 ? -6.456 -18.506 12.436 1.00 96.94 312 GLN A CA 1
ATOM 2468 C C . GLN A 1 312 ? -6.362 -18.180 13.920 1.00 96.94 312 GLN A C 1
ATOM 2470 O O . GLN A 1 312 ? -6.201 -19.063 14.757 1.00 96.94 312 GLN A O 1
ATOM 2475 N N . PHE A 1 313 ? -6.489 -16.897 14.234 1.00 97.25 313 PHE A N 1
ATOM 2476 C CA . PHE A 1 313 ? -6.459 -16.382 15.591 1.00 97.25 313 PHE A CA 1
ATOM 2477 C C . PHE A 1 313 ? -7.632 -15.439 15.786 1.00 97.25 313 PHE A C 1
ATOM 2479 O O . PHE A 1 313 ? -7.885 -14.569 14.952 1.00 97.25 313 PHE A O 1
ATOM 2486 N N . LEU A 1 314 ? -8.322 -15.595 16.909 1.00 97.31 314 LEU A N 1
ATOM 2487 C CA . LEU A 1 314 ? -9.404 -14.723 17.330 1.00 97.31 314 LEU A CA 1
ATOM 2488 C C . LEU A 1 314 ? -9.073 -14.174 18.710 1.00 97.31 314 LEU A C 1
ATOM 2490 O O . LEU A 1 314 ? -8.733 -14.925 19.621 1.00 97.31 314 LEU A O 1
ATOM 2494 N N . MET A 1 315 ? -9.261 -12.873 18.875 1.00 97.06 315 MET A N 1
ATOM 2495 C CA . MET A 1 315 ? -9.422 -12.274 20.191 1.00 97.06 315 MET A CA 1
ATOM 2496 C C . MET A 1 315 ? -10.651 -11.378 20.198 1.00 97.06 315 MET A C 1
ATOM 2498 O O . MET A 1 315 ? -10.987 -10.749 19.195 1.00 97.06 315 MET A O 1
ATOM 2502 N N . THR A 1 316 ? -11.322 -11.313 21.340 1.00 96.88 316 THR A N 1
ATOM 2503 C CA . THR A 1 316 ? -12.556 -10.546 21.508 1.00 96.88 316 THR A CA 1
ATOM 2504 C C . THR A 1 316 ? -12.441 -9.592 22.684 1.00 96.88 316 THR A C 1
ATOM 2506 O O . THR A 1 316 ? -11.727 -9.856 23.649 1.00 96.88 316 THR A O 1
ATOM 2509 N N . ASN A 1 317 ? -13.202 -8.509 22.629 1.00 94.44 317 ASN A N 1
ATOM 2510 C CA . ASN A 1 317 ? -13.589 -7.720 23.792 1.00 94.44 317 ASN A CA 1
ATOM 2511 C C . ASN A 1 317 ? -15.139 -7.663 23.840 1.00 94.44 317 ASN A C 1
ATOM 2513 O O . ASN A 1 317 ? -15.789 -8.345 23.040 1.00 94.44 317 ASN A O 1
ATOM 2517 N N . PRO A 1 318 ? -15.765 -6.916 24.767 1.00 93.56 318 PRO A N 1
ATOM 2518 C CA . PRO A 1 318 ? -17.228 -6.853 24.841 1.00 93.56 318 PRO A CA 1
ATOM 2519 C C . PRO A 1 318 ? -17.918 -6.347 23.562 1.00 93.56 318 PRO A C 1
ATOM 2521 O O . PRO A 1 318 ? -19.044 -6.745 23.287 1.00 93.56 318 PRO A O 1
ATOM 2524 N N . GLU A 1 319 ? -17.251 -5.509 22.766 1.00 93.62 319 GLU A N 1
ATOM 2525 C CA . GLU A 1 319 ? -17.840 -4.856 21.589 1.00 93.62 319 GLU A CA 1
ATOM 2526 C C . GLU A 1 319 ? -17.585 -5.640 20.291 1.00 93.62 319 GLU A C 1
ATOM 2528 O O . GLU A 1 319 ? -18.480 -5.809 19.455 1.00 93.62 319 GLU A O 1
ATOM 2533 N N . ILE A 1 320 ? -16.356 -6.133 20.102 1.00 97.81 320 ILE A N 1
ATOM 2534 C CA . ILE A 1 320 ? -15.892 -6.695 18.829 1.00 97.81 320 ILE A CA 1
ATOM 2535 C C . ILE A 1 320 ? -15.123 -8.005 18.990 1.00 97.81 320 ILE A C 1
ATOM 2537 O O . ILE A 1 320 ? -14.461 -8.259 19.997 1.00 97.81 320 ILE A O 1
ATOM 2541 N N . GLY A 1 321 ? -15.161 -8.810 17.932 1.00 98.06 321 GLY A N 1
ATOM 2542 C CA . GLY A 1 321 ? -14.155 -9.822 17.650 1.00 98.06 321 GLY A CA 1
ATOM 2543 C C . GLY A 1 321 ? -13.197 -9.352 16.561 1.00 98.06 321 GLY A C 1
ATOM 2544 O O . GLY A 1 321 ? -13.588 -8.672 15.607 1.00 98.06 321 GLY A O 1
ATOM 2545 N N . TYR A 1 322 ? -11.926 -9.697 16.744 1.00 98.31 322 TYR A N 1
ATOM 2546 C CA . TYR A 1 322 ? -10.830 -9.412 15.834 1.00 98.31 322 TYR A CA 1
ATOM 2547 C C . TYR A 1 322 ? -10.187 -10.730 15.404 1.00 98.31 322 TYR A C 1
ATOM 2549 O O . TYR A 1 322 ? -9.393 -11.314 16.146 1.00 98.31 322 TYR A O 1
ATOM 2557 N N . ALA A 1 323 ? -10.576 -11.211 14.224 1.00 98.06 323 ALA A N 1
ATOM 2558 C CA . ALA A 1 323 ? -10.068 -12.447 13.652 1.00 98.06 323 ALA A CA 1
ATOM 2559 C C . ALA A 1 323 ? -9.005 -12.149 12.590 1.00 98.06 323 ALA A C 1
ATOM 2561 O O . ALA A 1 323 ? -9.263 -11.427 11.623 1.00 98.06 323 ALA A O 1
ATOM 2562 N N . ILE A 1 324 ? -7.822 -12.739 12.751 1.00 97.88 324 ILE A N 1
ATOM 2563 C CA . ILE A 1 324 ? -6.786 -12.793 11.720 1.00 97.88 324 ILE A CA 1
ATOM 2564 C C . ILE A 1 324 ? -6.737 -14.221 11.185 1.00 97.88 324 ILE A C 1
ATOM 2566 O O . ILE A 1 324 ? -6.541 -15.159 11.952 1.00 97.88 324 ILE A O 1
ATOM 2570 N N . THR A 1 325 ? -6.940 -14.383 9.879 1.00 97.44 325 THR A N 1
ATOM 2571 C CA . THR A 1 325 ? -6.880 -15.678 9.189 1.00 97.44 325 THR A CA 1
ATOM 2572 C C . THR A 1 325 ? -5.877 -15.599 8.048 1.00 97.44 325 THR A C 1
ATOM 2574 O O . THR A 1 325 ? -6.078 -14.834 7.109 1.00 97.44 325 THR A O 1
ATOM 2577 N N . ASP A 1 326 ? -4.815 -16.386 8.124 1.00 96.75 326 ASP A N 1
ATOM 2578 C CA . ASP A 1 326 ? -3.860 -16.591 7.043 1.00 96.75 326 ASP A CA 1
ATOM 2579 C C . ASP A 1 326 ? -4.343 -17.761 6.178 1.00 96.75 326 ASP A C 1
ATOM 2581 O O . ASP A 1 326 ? -4.596 -18.857 6.685 1.00 96.75 326 ASP A O 1
ATOM 2585 N N . ILE A 1 327 ? -4.507 -17.519 4.879 1.00 95.38 327 ILE A N 1
ATOM 2586 C CA . ILE A 1 327 ? -5.022 -18.485 3.899 1.00 95.38 327 ILE A CA 1
ATOM 2587 C C . ILE A 1 327 ? -4.011 -18.715 2.776 1.00 95.38 327 ILE A C 1
ATOM 2589 O O . ILE A 1 327 ? -3.121 -17.890 2.559 1.00 95.38 327 ILE A O 1
ATOM 2593 N N . ASN A 1 328 ? -4.149 -19.811 2.033 1.00 91.38 328 ASN A N 1
ATOM 2594 C CA . ASN A 1 328 ? -3.394 -20.001 0.795 1.00 91.38 328 ASN A CA 1
ATOM 2595 C C . ASN A 1 328 ? -3.656 -18.851 -0.205 1.00 91.38 328 ASN A C 1
ATOM 2597 O O . ASN A 1 328 ? -4.719 -18.233 -0.219 1.00 91.38 328 ASN A O 1
ATOM 2601 N N . ALA A 1 329 ? -2.665 -18.545 -1.046 1.00 83.25 329 ALA A N 1
ATOM 2602 C CA . ALA A 1 329 ? -2.709 -17.403 -1.967 1.00 83.25 329 ALA A CA 1
ATOM 2603 C C . ALA A 1 329 ? -3.652 -17.591 -3.178 1.00 83.25 329 ALA A C 1
ATOM 2605 O O . ALA A 1 329 ? -3.784 -16.683 -4.001 1.00 83.25 329 ALA A O 1
ATOM 2606 N N . GLU A 1 330 ? -4.300 -18.751 -3.285 1.00 84.62 330 GLU A N 1
ATOM 2607 C CA . GLU A 1 330 ? -5.186 -19.129 -4.383 1.00 84.62 330 GLU A CA 1
ATOM 2608 C C . GLU A 1 330 ? -6.635 -19.122 -3.903 1.00 84.62 330 GLU A C 1
ATOM 2610 O O . GLU A 1 330 ? -7.022 -19.898 -3.033 1.00 84.62 330 GLU A O 1
ATOM 2615 N N . TYR A 1 331 ? -7.427 -18.206 -4.455 1.00 87.69 331 TYR A N 1
ATOM 2616 C CA . TYR A 1 331 ? -8.848 -18.070 -4.159 1.00 87.69 331 TYR A CA 1
ATOM 2617 C C . TYR A 1 331 ? -9.570 -17.334 -5.287 1.00 87.69 331 TYR A C 1
ATOM 2619 O O . TYR A 1 331 ? -8.981 -16.531 -6.019 1.00 87.69 331 TYR A O 1
ATOM 2627 N N . ASP A 1 332 ? -10.874 -17.563 -5.415 1.00 86.31 332 ASP A N 1
ATOM 2628 C CA . ASP A 1 332 ? -11.693 -16.881 -6.411 1.00 86.31 332 ASP A CA 1
ATOM 2629 C C . ASP A 1 332 ? -11.999 -15.414 -6.037 1.00 86.31 332 ASP A C 1
ATOM 2631 O O . ASP A 1 332 ? -11.953 -14.987 -4.878 1.00 86.31 332 ASP A O 1
ATOM 2635 N N . LYS A 1 333 ? -12.380 -14.613 -7.044 1.00 81.94 333 LYS A N 1
ATOM 2636 C CA . LYS A 1 333 ? -12.697 -13.181 -6.870 1.00 81.94 333 LYS A CA 1
ATOM 2637 C C . LYS A 1 333 ? -13.968 -12.927 -6.025 1.00 81.94 333 LYS A C 1
ATOM 2639 O O . LYS A 1 333 ? -14.256 -11.769 -5.700 1.00 81.94 333 LYS A O 1
ATOM 2644 N N . GLN A 1 334 ? -14.761 -13.948 -5.688 1.00 92.88 334 GLN A N 1
ATOM 2645 C CA . GLN A 1 334 ? -15.995 -13.833 -4.901 1.00 92.88 334 GLN A CA 1
ATOM 2646 C C . GLN A 1 334 ? -15.783 -14.042 -3.396 1.00 92.88 334 GLN A C 1
ATOM 2648 O O . GLN A 1 334 ? -16.555 -13.458 -2.630 1.00 92.88 334 GLN A O 1
ATOM 2653 N N . LEU A 1 335 ? -14.735 -14.753 -2.958 1.00 94.38 335 LEU A N 1
ATOM 2654 C CA . LEU A 1 335 ? -14.432 -15.000 -1.537 1.00 94.38 335 LEU A CA 1
ATOM 2655 C C . LEU A 1 335 ? -14.542 -13.723 -0.686 1.00 94.38 335 LEU A C 1
ATOM 2657 O O . LEU A 1 335 ? -15.282 -13.654 0.296 1.00 94.38 335 LEU A O 1
ATOM 2661 N N . PHE A 1 336 ? -13.853 -12.655 -1.095 1.00 94.25 336 PHE A N 1
ATOM 2662 C CA . PHE A 1 336 ? -13.847 -11.393 -0.346 1.00 94.25 336 PHE A CA 1
ATOM 2663 C C . PHE A 1 336 ? -15.202 -10.687 -0.345 1.00 94.25 336 PHE A C 1
ATOM 2665 O O . PHE A 1 336 ? -15.516 -9.961 0.598 1.00 94.25 336 PHE A O 1
ATOM 2672 N N . LYS A 1 337 ? -16.016 -10.876 -1.391 1.00 95.25 337 LYS A N 1
ATOM 2673 C CA . LYS A 1 337 ? -17.386 -10.351 -1.428 1.00 95.25 337 LYS A CA 1
ATOM 2674 C C . LYS A 1 337 ? -18.273 -11.122 -0.452 1.00 95.25 337 LYS A C 1
ATOM 2676 O O . LYS A 1 337 ? -19.080 -10.490 0.223 1.00 95.25 337 LYS A O 1
ATOM 2681 N N . ALA A 1 338 ? -18.110 -12.441 -0.356 1.00 96.69 338 ALA A N 1
ATOM 2682 C CA . ALA A 1 338 ? -18.846 -13.279 0.584 1.00 96.69 338 ALA A CA 1
ATOM 2683 C C . ALA A 1 338 ? -18.493 -12.932 2.039 1.00 96.69 338 ALA A C 1
ATOM 2685 O O . ALA A 1 338 ? -19.389 -12.624 2.821 1.00 96.69 338 ALA A O 1
ATOM 2686 N N . LEU A 1 339 ? -17.199 -12.851 2.376 1.00 97.38 339 LEU A N 1
ATOM 2687 C CA . LEU A 1 339 ? -16.731 -12.509 3.727 1.00 97.38 339 LEU A CA 1
ATOM 2688 C C . LEU A 1 339 ? -17.215 -11.130 4.199 1.00 97.38 339 LEU A C 1
ATOM 2690 O O . LEU A 1 339 ? -17.628 -10.980 5.347 1.00 97.38 339 LEU A O 1
ATOM 2694 N N . LYS A 1 340 ? -17.216 -10.128 3.308 1.00 96.69 340 LYS A N 1
ATOM 2695 C CA . LYS A 1 340 ? -17.723 -8.774 3.604 1.00 96.69 340 LYS A CA 1
ATOM 2696 C C . LYS A 1 340 ? -19.229 -8.723 3.861 1.00 96.69 340 LYS A C 1
ATOM 2698 O O . LYS A 1 340 ? -19.686 -7.803 4.530 1.00 96.69 340 LYS A O 1
ATOM 2703 N N . LYS A 1 341 ? -19.995 -9.658 3.292 1.00 97.38 341 LYS A N 1
ATOM 2704 C CA . LYS A 1 341 ? -21.460 -9.714 3.409 1.00 97.38 341 LYS A CA 1
ATOM 2705 C C . LYS A 1 341 ? -21.937 -10.492 4.632 1.00 97.38 341 LYS A C 1
ATOM 2707 O O . LYS A 1 341 ? -23.139 -10.505 4.884 1.00 97.38 341 LYS A O 1
ATOM 2712 N N . ILE A 1 342 ? -21.035 -11.136 5.377 1.00 98.12 342 ILE A N 1
ATOM 2713 C CA . ILE A 1 342 ? -21.400 -11.823 6.616 1.00 98.12 342 ILE A CA 1
ATOM 2714 C C . ILE A 1 342 ? -22.039 -10.801 7.556 1.00 98.12 342 ILE A C 1
ATOM 2716 O O . ILE A 1 342 ? -21.460 -9.754 7.852 1.00 98.12 342 ILE A O 1
ATOM 2720 N N . GLU A 1 343 ? -23.246 -11.109 8.014 1.00 97.69 343 GLU A N 1
ATOM 2721 C CA . GLU A 1 343 ? -23.966 -10.294 8.982 1.00 97.69 343 GLU A CA 1
ATOM 2722 C C . GLU A 1 343 ? -23.094 -10.013 10.216 1.00 97.69 343 GLU A C 1
ATOM 2724 O O . GLU A 1 343 ? -22.371 -10.888 10.689 1.00 97.69 343 GLU A O 1
ATOM 2729 N N . HIS A 1 344 ? -23.170 -8.787 10.736 1.00 97.88 344 HIS A N 1
ATOM 2730 C CA . HIS A 1 344 ? -22.341 -8.282 11.838 1.00 97.88 344 HIS A CA 1
ATOM 2731 C C . HIS A 1 344 ? -20.859 -8.037 11.516 1.00 97.88 344 HIS A C 1
ATOM 2733 O O . HIS A 1 344 ? -20.114 -7.649 12.419 1.00 97.88 344 HIS A O 1
ATOM 2739 N N . THR A 1 345 ? -20.429 -8.175 10.258 1.00 98.12 345 THR A N 1
ATOM 2740 C CA . THR A 1 345 ? -19.125 -7.657 9.816 1.00 98.12 345 THR A CA 1
ATOM 2741 C C . THR A 1 345 ? -19.085 -6.140 9.989 1.00 98.12 345 THR A C 1
ATOM 2743 O O . THR A 1 345 ? -19.943 -5.425 9.478 1.00 98.12 345 THR A O 1
ATOM 2746 N N . ILE A 1 346 ? -18.071 -5.649 10.698 1.00 97.12 346 ILE A N 1
ATOM 2747 C CA . ILE A 1 346 ? -17.785 -4.222 10.875 1.00 97.12 346 ILE A CA 1
ATOM 2748 C C . ILE A 1 346 ? -16.802 -3.773 9.793 1.00 97.12 346 ILE A C 1
ATOM 2750 O O . ILE A 1 346 ? -17.066 -2.820 9.063 1.00 97.12 346 ILE A O 1
ATOM 2754 N N . LYS A 1 347 ? -15.671 -4.479 9.658 1.00 96.38 347 LYS A N 1
ATOM 2755 C CA . LYS A 1 347 ? -14.656 -4.220 8.628 1.00 96.38 347 LYS A CA 1
ATOM 2756 C C . LYS A 1 347 ? -13.971 -5.501 8.188 1.00 96.38 347 LYS A C 1
ATOM 2758 O O . LYS A 1 347 ? -13.754 -6.415 8.973 1.00 96.38 347 LYS A O 1
ATOM 2763 N N . PHE A 1 348 ? -13.547 -5.504 6.931 1.00 96.19 348 PHE A N 1
ATOM 2764 C CA . PHE A 1 348 ? -12.752 -6.573 6.348 1.00 96.19 348 PHE A CA 1
ATOM 2765 C C . PHE A 1 348 ? -11.542 -5.990 5.619 1.00 96.19 348 PHE A C 1
ATOM 2767 O O . PHE A 1 348 ? -11.682 -5.028 4.854 1.00 96.19 348 PHE A O 1
ATOM 2774 N N . ARG A 1 349 ? -10.358 -6.566 5.838 1.00 94.62 349 ARG A N 1
ATOM 2775 C CA . ARG A 1 349 ? -9.112 -6.179 5.164 1.00 94.62 349 ARG A CA 1
ATOM 2776 C C . ARG A 1 349 ? -8.372 -7.411 4.666 1.00 94.62 349 ARG A C 1
ATOM 2778 O O . ARG A 1 349 ? -8.487 -8.489 5.235 1.00 94.62 349 ARG A O 1
ATOM 2785 N N . VAL A 1 350 ? -7.576 -7.195 3.628 1.00 93.88 350 VAL A N 1
ATOM 2786 C CA . VAL A 1 350 ? -6.686 -8.191 3.032 1.00 93.88 350 VAL A CA 1
ATOM 2787 C C . VAL A 1 350 ? -5.279 -7.613 3.057 1.00 93.88 350 VAL A C 1
ATOM 2789 O O . VAL A 1 350 ? -5.105 -6.452 2.679 1.00 93.88 350 VAL A O 1
ATOM 2792 N N . LEU A 1 351 ? -4.302 -8.394 3.497 1.00 92.06 351 LEU A N 1
ATOM 2793 C CA . LEU A 1 351 ? -2.877 -8.073 3.553 1.00 92.06 351 LEU A CA 1
ATOM 2794 C C . LEU A 1 351 ? -2.098 -9.232 2.914 1.00 92.06 351 LEU A C 1
ATOM 2796 O O . LEU A 1 351 ? -2.508 -10.381 3.063 1.00 92.06 351 LEU A O 1
ATOM 2800 N N . TYR A 1 352 ? -1.019 -8.935 2.190 1.00 87.56 352 TYR A N 1
ATOM 2801 C CA . TYR A 1 352 ? -0.173 -9.933 1.512 1.00 87.56 352 TYR A CA 1
ATOM 2802 C C . TYR A 1 352 ? 1.224 -10.003 2.140 1.00 87.56 352 TYR A C 1
ATOM 2804 O O . TYR A 1 352 ? 1.674 -9.019 2.776 1.00 87.56 352 TYR A O 1
#

Secondary structure (DSSP, 8-state):
-GGGS-HHHHHTHHHHHHTTTT--EEEEEEHHHHHHHHGGGT--GGGEEEE-EEE-TTS-EEEE-TTSGGGSTTHHHHHHHHHT--S--EEEESSHHHHHHHHTTSSSEEEEE-SS---HHHHTT-SEEESSHHHHHHHTT---SSSS-GGGSEEEEESS--HHHHHHHHHHTPEEEEESS--GGGSTTEEEEEE-TT----HHHHHH-TT--EEEESS--TTTS-HHHHHHTT-EEE--TT--TTHHHHHHHHHHHHHHH---TT-SSS-----PPPTTEEEEEEEEE--TTHHHHHHHHHHHTTPPEEEEEEEE-SSEEEEEEEEES---TTHHHHHHHSTTEEEEEEE-

Foldseek 3Di:
DQVPDFPQLVLFLVLCQVCLVVDAAADQAELVVVVVNCVVSVNDSVRYQYKYFDADPVGHGDGTDPVQLSPDVLSSCVVLVVVVDDDAAEFEEQDPSSVVCVVSVSHPFYEHAPCPHHDPVVCVSGPYYHNHVQSVCVVVVHDGSKPHQQCQAEEEEEADADVLLVVLSVVLVHHYDYDPHDDLVPQQSHQEYEYEPPAAQDLVSLVNNLNHQEYFYLADCVVRYDLLSCLLLNYWYAYCPPNPVCSSPVRSVCVSCCVAPVARARTPRDDGDDDDDDPQWKKKKWKFFPDPCLVVQLVVLCVVFVKDWPDWDWDDDNGIIIIITIIHPDTDPCSQVSSCPRPRTSDMDMTD

pLDDT: mean 94.42, std 3.84, range [68.5, 98.62]